Protein AF-A0A7J7X8F4-F1 (afdb_monomer_lite)

InterPro domains:
  IPR011990 Tetratricopeptide-like helical domain superfamily [G3DSA:1.25.40.10] (77-199)
  IPR011990 Tetratricopeptide-like helical domain superfamily [SSF48452] (78-191)
  IPR019734 Tetratricopeptide repeat [SM00028] (79-112)
  IPR019734 Tetratricopeptide repeat [SM00028] (117-150)
  IPR019734 Tetratricopeptide repeat [SM00028] (151-184)

Secondary structure (DSSP, 8-state):
-PPPP-----HHHHHHHHHHHHHS--TTPPPTTTHHHHHHTSTTT-SS--SS--TTT-HHHHHHHHHHHHHHS-HHHHHHHHHHHHHHHHHTT-HHHHHHHHHHHHHT--S-HHHHHHHHHHHHHHHHHTT-HHHHHHHHHHHHHH-TT-HHHHHHHHHHHHHTT-HHHHHHHHHHHHHH-TT-HHHHHHHHHHTTEEEEEEETTTTEEEEEPTTS-HHHHHTSTT---BTTB---EEEETTSHHHHHHHTT--EEE--

Structure (mmCIF, N/CA/C/O backbone):
data_AF-A0A7J7X8F4-F1
#
_entry.id   AF-A0A7J7X8F4-F1
#
loop_
_atom_site.group_PDB
_atom_site.id
_atom_site.type_symbol
_atom_site.label_atom_id
_atom_site.label_alt_id
_atom_site.label_comp_id
_atom_site.label_asym_id
_atom_site.label_entity_id
_atom_site.label_seq_id
_atom_site.pdbx_PDB_ins_code
_atom_site.Cartn_x
_atom_site.Cartn_y
_atom_site.Cartn_z
_atom_site.occupancy
_atom_site.B_iso_or_equiv
_atom_site.auth_seq_id
_atom_site.auth_comp_id
_atom_site.auth_asym_id
_atom_site.auth_atom_id
_atom_site.pdbx_PDB_model_num
ATOM 1 N N . MET A 1 1 ? -6.455 47.695 -26.464 1.00 39.12 1 MET A N 1
ATOM 2 C CA . MET A 1 1 ? -5.378 47.277 -27.378 1.00 39.12 1 MET A CA 1
ATOM 3 C C . MET A 1 1 ? -6.090 46.669 -28.562 1.00 39.12 1 MET A C 1
ATOM 5 O O . MET A 1 1 ? -6.679 45.605 -28.423 1.00 39.12 1 MET A O 1
ATOM 9 N N . GLU A 1 2 ? -6.239 47.477 -29.603 1.00 37.38 2 GLU A N 1
ATOM 10 C CA . GLU A 1 2 ? -7.016 47.166 -30.801 1.00 37.38 2 GLU A CA 1
ATOM 11 C C . GLU A 1 2 ? -6.369 46.009 -31.566 1.00 37.38 2 GLU A C 1
ATOM 13 O O . GLU A 1 2 ? -5.143 45.895 -31.621 1.00 37.38 2 GLU A O 1
ATOM 18 N N . LEU A 1 3 ? -7.211 45.126 -32.102 1.00 39.59 3 LEU A N 1
ATOM 19 C CA . LEU A 1 3 ? -6.812 44.100 -33.061 1.00 39.59 3 LEU A CA 1
ATOM 20 C C . LEU A 1 3 ? -6.428 44.810 -34.368 1.00 39.59 3 LEU A C 1
ATOM 22 O O . LEU A 1 3 ? -7.259 45.574 -34.858 1.00 39.59 3 LEU A O 1
ATOM 26 N N . PRO A 1 4 ? -5.230 44.592 -34.941 1.00 43.25 4 PRO A N 1
ATOM 27 C CA . PRO A 1 4 ? -4.888 45.213 -36.211 1.00 43.25 4 PRO A CA 1
ATOM 28 C C . PRO A 1 4 ? -5.664 44.541 -37.345 1.00 43.25 4 PRO A C 1
ATOM 30 O O . PRO A 1 4 ? -5.754 43.312 -37.411 1.00 43.25 4 PRO A O 1
ATOM 33 N N . GLU A 1 5 ? -6.228 45.380 -38.207 1.00 43.53 5 GLU A N 1
ATOM 34 C CA . GLU A 1 5 ? -6.989 45.029 -39.399 1.00 43.53 5 GLU A CA 1
ATOM 35 C C . GLU A 1 5 ? -6.149 44.223 -40.404 1.00 43.53 5 GLU A C 1
ATOM 37 O O . GLU A 1 5 ? -4.941 44.411 -40.556 1.00 43.53 5 GLU A O 1
ATOM 42 N N . LEU A 1 6 ? -6.823 43.287 -41.077 1.00 51.00 6 LEU A N 1
ATOM 43 C CA . LEU A 1 6 ? -6.306 42.501 -42.195 1.00 51.00 6 LEU A CA 1
ATOM 44 C C . LEU A 1 6 ? -6.175 43.406 -43.426 1.00 51.00 6 LEU A C 1
ATOM 46 O O . LEU A 1 6 ? -7.046 43.401 -44.296 1.00 51.00 6 LEU A O 1
ATOM 50 N N . ASP A 1 7 ? -5.092 44.173 -43.497 1.00 45.09 7 ASP A N 1
ATOM 51 C CA . ASP A 1 7 ? -4.726 44.867 -44.726 1.00 45.09 7 ASP A CA 1
ATOM 52 C C . ASP A 1 7 ? -4.184 43.862 -45.744 1.00 45.09 7 ASP A C 1
ATOM 54 O O . ASP A 1 7 ? -3.313 43.037 -45.452 1.00 45.09 7 ASP A O 1
ATOM 58 N N . ALA A 1 8 ? -4.749 43.923 -46.949 1.00 56.72 8 ALA A N 1
ATOM 59 C CA . ALA A 1 8 ? -4.350 43.143 -48.106 1.00 56.72 8 ALA A CA 1
ATOM 60 C C . ALA A 1 8 ? -2.835 43.271 -48.325 1.00 56.72 8 ALA A C 1
ATOM 62 O O . ALA A 1 8 ? -2.340 44.309 -48.765 1.00 56.72 8 ALA A O 1
ATOM 63 N N . VAL A 1 9 ? -2.104 42.207 -47.987 1.00 55.84 9 VAL A N 1
ATOM 64 C CA . VAL A 1 9 ? -0.666 42.089 -48.227 1.00 55.84 9 VAL A CA 1
ATOM 65 C C . VAL A 1 9 ? -0.463 42.240 -49.733 1.00 55.84 9 VAL A C 1
ATOM 67 O O . VAL A 1 9 ? -0.925 41.388 -50.490 1.00 55.84 9 VAL A O 1
ATOM 70 N N . SER A 1 10 ? 0.143 43.349 -50.170 1.00 61.97 10 SER A N 1
ATOM 71 C CA . SER A 1 10 ? 0.430 43.560 -51.591 1.00 61.97 10 SER A CA 1
ATOM 72 C C . SER A 1 10 ? 1.307 42.419 -52.107 1.00 61.97 10 SER A C 1
ATOM 74 O O . SER A 1 10 ? 2.112 41.872 -51.347 1.00 61.97 10 SER A O 1
ATOM 76 N N . ASP A 1 11 ? 1.167 42.061 -53.386 1.00 61.41 11 ASP A N 1
ATOM 77 C CA . ASP A 1 11 ? 2.008 41.032 -54.015 1.00 61.41 11 ASP A CA 1
ATOM 78 C C . ASP A 1 11 ? 3.503 41.309 -53.762 1.00 61.41 11 ASP A C 1
ATOM 80 O O . ASP A 1 11 ? 4.242 40.389 -53.431 1.00 61.41 11 ASP A O 1
ATOM 84 N N . ASP A 1 12 ? 3.915 42.583 -53.724 1.00 66.88 12 ASP A N 1
ATOM 85 C CA . ASP A 1 12 ? 5.282 43.002 -53.374 1.00 66.88 12 ASP A CA 1
ATOM 86 C C . ASP A 1 12 ? 5.713 42.609 -51.947 1.00 66.88 12 ASP A C 1
ATOM 88 O O . ASP A 1 12 ? 6.876 42.283 -51.703 1.00 66.88 12 ASP A O 1
ATOM 92 N N . ALA A 1 13 ? 4.801 42.637 -50.973 1.00 69.00 13 ALA A N 1
ATOM 93 C CA . ALA A 1 13 ? 5.096 42.232 -49.600 1.00 69.00 13 ALA A CA 1
ATOM 94 C C . ALA A 1 13 ? 5.190 40.703 -49.468 1.00 69.00 13 ALA A C 1
ATOM 96 O O . ALA A 1 13 ? 6.013 40.202 -48.693 1.00 69.00 13 ALA A O 1
ATOM 97 N N . MET A 1 14 ? 4.403 39.964 -50.255 1.00 65.62 14 MET A N 1
ATOM 98 C CA . MET A 1 14 ? 4.515 38.509 -50.357 1.00 65.62 14 MET A CA 1
ATOM 99 C C . MET A 1 14 ? 5.807 38.105 -51.081 1.00 65.62 14 MET A C 1
ATOM 101 O O . MET A 1 14 ? 6.529 37.229 -50.604 1.00 65.62 14 MET A O 1
ATOM 105 N N . ASP A 1 15 ? 6.154 38.792 -52.169 1.00 71.88 15 ASP A N 1
ATOM 106 C CA . ASP A 1 15 ? 7.382 38.572 -52.933 1.00 71.88 15 ASP A CA 1
ATOM 107 C C . ASP A 1 15 ? 8.626 38.904 -52.106 1.00 71.88 15 ASP A C 1
ATOM 109 O O . ASP A 1 15 ? 9.564 38.106 -52.061 1.00 71.88 15 ASP A O 1
ATOM 113 N N . SER A 1 16 ? 8.607 40.002 -51.343 1.00 75.62 16 SER A N 1
ATOM 114 C CA . SER A 1 16 ? 9.697 40.355 -50.425 1.00 75.62 16 SER A CA 1
ATOM 115 C C . SER A 1 16 ? 9.832 39.354 -49.264 1.00 75.62 16 SER A C 1
ATOM 117 O O . SER A 1 16 ? 10.938 39.071 -48.789 1.00 75.62 16 SER A O 1
ATOM 119 N N . PHE A 1 17 ? 8.721 38.759 -48.811 1.00 71.69 17 PHE A N 1
ATOM 120 C CA . PHE A 1 17 ? 8.742 37.667 -47.836 1.00 71.69 17 PHE A CA 1
ATOM 121 C C . PHE A 1 17 ? 9.333 36.383 -48.439 1.00 71.69 17 PHE A C 1
ATOM 123 O O . PHE A 1 17 ? 10.202 35.769 -47.820 1.00 71.69 17 PHE A O 1
ATOM 130 N N . VAL A 1 18 ? 8.945 36.007 -49.660 1.00 71.69 18 VAL A N 1
ATOM 131 C CA . VAL A 1 18 ? 9.482 34.835 -50.374 1.00 71.69 18 VAL A CA 1
ATOM 132 C C . VAL A 1 18 ? 10.961 35.024 -50.744 1.00 71.69 18 VAL A C 1
ATOM 134 O O . VAL A 1 18 ? 11.740 34.074 -50.637 1.00 71.69 18 VAL A O 1
ATOM 137 N N . GLU A 1 19 ? 11.404 36.234 -51.092 1.00 72.38 19 GLU A N 1
ATOM 138 C CA . GLU A 1 19 ? 12.818 36.556 -51.343 1.00 72.38 19 GLU A CA 1
ATOM 139 C C . GLU A 1 19 ? 13.710 36.338 -50.115 1.00 72.38 19 GLU A C 1
ATOM 141 O O . GLU A 1 19 ? 14.851 35.880 -50.253 1.00 72.38 19 GLU A O 1
ATOM 146 N N . LYS A 1 20 ? 13.194 36.574 -48.902 1.00 68.81 20 LYS A N 1
ATOM 147 C CA . LYS A 1 20 ? 13.921 36.252 -47.661 1.00 68.81 20 LYS A CA 1
ATOM 148 C C . LYS A 1 20 ? 14.176 34.751 -47.505 1.00 68.81 20 LYS A C 1
ATOM 150 O O . LYS A 1 20 ? 15.206 34.379 -46.949 1.00 68.81 20 LYS A O 1
ATOM 155 N N . PHE A 1 21 ? 13.295 33.894 -48.028 1.00 65.12 21 PHE A N 1
ATOM 156 C CA . PHE A 1 21 ? 13.498 32.440 -48.039 1.00 65.12 21 PHE A CA 1
ATOM 157 C C . PHE A 1 21 ? 14.312 31.955 -49.245 1.00 65.12 21 PHE A C 1
ATOM 159 O O . PHE A 1 21 ? 15.047 30.982 -49.114 1.00 65.12 21 PHE A O 1
ATOM 166 N N . ARG A 1 22 ? 14.251 32.639 -50.398 1.00 62.47 22 ARG A N 1
ATOM 167 C CA . ARG A 1 22 ? 15.106 32.327 -51.564 1.00 62.47 22 ARG A CA 1
ATOM 168 C C . ARG A 1 22 ? 16.581 32.657 -51.322 1.00 62.47 22 ARG A C 1
ATOM 170 O O . ARG A 1 22 ? 17.450 31.998 -51.882 1.00 62.47 22 ARG A O 1
ATOM 177 N N . SER A 1 23 ? 16.863 33.669 -50.500 1.00 59.03 23 SER A N 1
ATOM 178 C CA . SER A 1 23 ? 18.226 34.123 -50.180 1.00 59.03 23 SER A CA 1
ATOM 179 C C . SER A 1 23 ? 18.875 33.377 -49.008 1.00 59.03 23 SER A C 1
ATOM 181 O O . SER A 1 23 ? 20.103 33.355 -48.894 1.00 59.03 23 SER A O 1
ATOM 183 N N . GLN A 1 24 ? 18.087 32.716 -48.158 1.00 58.09 24 GLN A N 1
ATOM 184 C CA . GLN A 1 24 ? 18.609 31.802 -47.147 1.00 58.09 24 GLN A CA 1
ATOM 185 C C . GLN A 1 24 ? 18.819 30.421 -47.768 1.00 58.09 24 GLN A C 1
ATOM 187 O O . GLN A 1 24 ? 17.918 29.588 -47.793 1.00 58.09 24 GLN A O 1
ATOM 192 N N . SER A 1 25 ? 20.035 30.160 -48.254 1.00 58.03 25 SER A N 1
ATOM 193 C CA . SER A 1 25 ? 20.431 28.785 -48.566 1.00 58.03 25 SER A CA 1
ATOM 194 C C . SER A 1 25 ? 20.267 27.938 -47.303 1.00 58.03 25 SER A C 1
ATOM 196 O O . SER A 1 25 ? 20.791 28.291 -46.241 1.00 58.03 25 SER A O 1
ATOM 198 N N . TYR A 1 26 ? 19.489 26.861 -47.405 1.00 55.84 26 TYR A N 1
ATOM 199 C CA . TYR A 1 26 ? 19.203 25.957 -46.297 1.00 55.84 26 TYR A CA 1
ATOM 200 C C . TYR A 1 26 ? 20.531 25.430 -45.731 1.00 55.84 26 TYR A C 1
ATOM 202 O O . TYR A 1 26 ? 21.227 24.642 -46.373 1.00 55.84 26 TYR A O 1
ATOM 210 N N . ARG A 1 27 ? 20.939 25.915 -44.550 1.00 60.19 27 ARG A N 1
ATOM 211 C CA . ARG A 1 27 ? 22.195 25.485 -43.920 1.00 60.19 27 ARG A CA 1
ATOM 212 C C . ARG A 1 27 ? 22.063 24.024 -43.495 1.00 60.19 27 ARG A C 1
ATOM 214 O O . ARG A 1 27 ? 21.135 23.689 -42.769 1.00 60.19 27 ARG A O 1
ATOM 221 N N . GLY A 1 28 ? 22.996 23.182 -43.940 1.00 61.28 28 GLY A N 1
ATOM 222 C CA . GLY A 1 28 ? 22.955 21.733 -43.706 1.00 61.28 28 GLY A CA 1
ATOM 223 C C . GLY A 1 28 ? 22.110 20.956 -44.720 1.00 61.28 28 GLY A C 1
ATOM 224 O O . GLY A 1 28 ? 21.659 19.857 -44.418 1.00 61.28 28 GLY A O 1
ATOM 225 N N . ARG A 1 29 ? 21.849 21.526 -45.906 1.00 69.44 29 ARG A N 1
ATOM 226 C CA . ARG A 1 29 ? 21.309 20.768 -47.042 1.00 69.44 29 ARG A CA 1
ATOM 227 C C . ARG A 1 29 ? 22.313 19.699 -47.469 1.00 69.44 29 ARG A C 1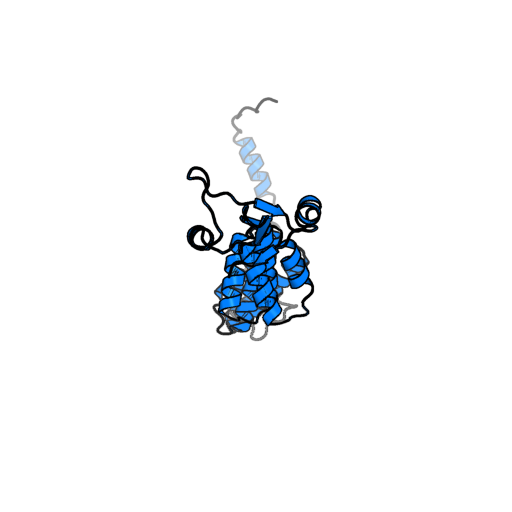
ATOM 229 O O . ARG A 1 29 ? 23.507 19.982 -47.495 1.00 69.44 29 ARG A O 1
ATOM 236 N N . PHE A 1 30 ? 21.804 18.536 -47.867 1.00 69.88 30 PHE A N 1
ATOM 237 C CA . PHE A 1 30 ? 22.615 17.514 -48.516 1.00 69.88 30 PHE A CA 1
ATOM 238 C C . PHE A 1 30 ? 23.353 18.095 -49.722 1.00 69.88 30 PHE A C 1
ATOM 240 O O . PHE A 1 30 ? 22.772 18.848 -50.516 1.00 69.88 30 PHE A O 1
ATOM 247 N N . HIS A 1 31 ? 24.625 17.747 -49.854 1.00 76.75 31 HIS A N 1
ATOM 248 C CA . HIS A 1 31 ? 25.403 18.125 -51.025 1.00 76.75 31 HIS A CA 1
ATOM 249 C C . HIS A 1 31 ? 24.944 17.288 -52.225 1.00 76.75 31 HIS A C 1
ATOM 251 O O . HIS A 1 31 ? 25.019 16.068 -52.174 1.00 76.75 31 HIS A O 1
ATOM 257 N N . GLU A 1 32 ? 24.486 17.922 -53.312 1.00 74.12 32 GLU A N 1
ATOM 258 C CA . GLU A 1 32 ? 23.947 17.220 -54.499 1.00 74.12 32 GLU A CA 1
ATOM 259 C C . GLU A 1 32 ? 24.929 16.215 -55.121 1.00 74.12 32 GLU A C 1
ATOM 261 O O . GLU A 1 32 ? 24.494 15.256 -55.748 1.00 74.12 32 GLU A O 1
ATOM 266 N N . ASP A 1 33 ? 26.233 16.379 -54.891 1.00 81.25 33 ASP A N 1
ATOM 267 C CA . ASP A 1 33 ? 27.268 15.468 -55.389 1.00 81.25 33 ASP A CA 1
ATOM 268 C C . ASP A 1 33 ? 27.612 14.327 -54.406 1.00 81.25 33 ASP A C 1
ATOM 270 O O . ASP A 1 33 ? 28.203 13.331 -54.811 1.00 81.25 33 ASP A O 1
ATOM 274 N N . GLN A 1 34 ? 27.260 14.455 -53.119 1.00 80.50 34 GLN A N 1
ATOM 275 C CA . GLN A 1 34 ? 27.602 13.501 -52.040 1.00 80.50 34 GLN A CA 1
ATOM 276 C C . GLN A 1 34 ? 26.372 12.993 -51.270 1.00 80.50 34 GLN A C 1
ATOM 278 O O . GLN A 1 34 ? 26.500 12.301 -50.260 1.00 80.50 34 GLN A O 1
ATOM 283 N N . TRP A 1 35 ? 25.168 13.318 -51.743 1.00 81.69 35 TRP A N 1
ATOM 284 C CA . TRP A 1 35 ? 23.921 13.027 -51.041 1.00 81.69 35 TRP A CA 1
ATOM 285 C C . TRP A 1 35 ? 23.742 11.531 -50.771 1.00 81.69 35 TRP A C 1
ATOM 287 O O . TRP A 1 35 ? 23.230 11.175 -49.716 1.00 81.69 35 TRP A O 1
ATOM 297 N N . GLU A 1 36 ? 24.189 10.654 -51.678 1.00 80.81 36 GLU A N 1
ATOM 298 C CA . GLU A 1 36 ? 24.117 9.203 -51.473 1.00 80.81 36 GLU A CA 1
ATOM 299 C C . GLU A 1 36 ? 24.966 8.753 -50.278 1.00 80.81 36 GLU A C 1
ATOM 301 O O . GLU A 1 36 ? 24.499 7.953 -49.471 1.00 80.81 36 GLU A O 1
ATOM 306 N N . GLU A 1 37 ? 26.178 9.293 -50.123 1.00 82.31 37 GLU A N 1
ATOM 307 C CA . GLU A 1 37 ? 27.079 8.968 -49.010 1.00 82.31 37 GLU A CA 1
ATOM 308 C C . GLU A 1 37 ? 26.555 9.523 -47.681 1.00 82.31 37 GLU A C 1
ATOM 310 O O . GLU A 1 37 ? 26.671 8.883 -46.635 1.00 82.31 37 GLU A O 1
ATOM 315 N N . GLU A 1 38 ? 25.954 10.713 -47.707 1.00 81.69 38 GLU A N 1
ATOM 316 C CA . GLU A 1 38 ? 25.319 11.312 -46.533 1.00 81.69 38 GLU A CA 1
ATOM 317 C C . GLU A 1 38 ? 24.048 10.552 -46.120 1.00 81.69 38 GLU A C 1
ATOM 319 O O . GLU A 1 38 ? 23.816 10.359 -44.927 1.00 81.69 38 GLU A O 1
ATOM 324 N N . PHE A 1 39 ? 23.263 10.052 -47.080 1.00 83.81 39 PHE A N 1
ATOM 325 C CA . PHE A 1 39 ? 22.114 9.181 -46.815 1.00 83.81 39 PHE A CA 1
ATOM 326 C C . PHE A 1 39 ? 22.535 7.805 -46.296 1.00 83.81 39 PHE A C 1
ATOM 328 O O . PHE A 1 39 ? 21.878 7.278 -45.400 1.00 83.81 39 PHE A O 1
ATOM 335 N N . GLU A 1 40 ? 23.632 7.231 -46.794 1.00 82.75 40 GLU A N 1
ATOM 336 C CA . GLU A 1 40 ? 24.133 5.941 -46.305 1.00 82.75 40 GLU A CA 1
ATOM 337 C C . GLU A 1 40 ? 24.580 5.986 -44.834 1.00 82.75 40 GLU A C 1
ATOM 339 O O . GLU A 1 40 ? 24.548 4.953 -44.167 1.00 82.75 40 GLU A O 1
ATOM 344 N N . LYS A 1 41 ? 24.922 7.165 -44.295 1.00 79.69 41 LYS A N 1
ATOM 345 C CA . LYS A 1 41 ? 25.212 7.357 -42.860 1.00 79.69 41 LYS A CA 1
ATOM 346 C C . LYS A 1 41 ? 23.955 7.401 -41.991 1.00 79.69 41 LYS A C 1
ATOM 348 O O . LYS A 1 41 ? 24.041 7.199 -40.783 1.00 79.69 41 LYS A O 1
ATOM 353 N N . ILE A 1 42 ? 22.790 7.675 -42.579 1.00 84.69 42 ILE A N 1
ATOM 354 C CA . ILE A 1 42 ? 21.525 7.731 -41.849 1.00 84.69 42 ILE A CA 1
ATOM 355 C C . ILE A 1 42 ? 20.981 6.302 -41.731 1.00 84.69 42 ILE A C 1
ATOM 357 O O . ILE A 1 42 ? 20.682 5.685 -42.757 1.00 84.69 42 ILE A O 1
ATOM 361 N N . PRO A 1 43 ? 20.751 5.779 -40.511 1.00 82.56 43 PRO A N 1
ATOM 362 C CA . PRO A 1 43 ? 20.329 4.390 -40.322 1.00 82.56 43 PRO A CA 1
ATOM 363 C C . PRO A 1 43 ? 19.085 3.980 -41.122 1.00 82.56 43 PRO A C 1
ATOM 365 O O . PRO A 1 43 ? 18.981 2.841 -41.564 1.00 82.56 43 PRO A O 1
ATOM 368 N N . LEU A 1 44 ? 18.152 4.914 -41.345 1.00 83.62 44 LEU A N 1
ATOM 369 C CA . LEU A 1 44 ? 16.914 4.670 -42.093 1.00 83.62 44 LEU A CA 1
ATOM 370 C C . LEU A 1 44 ? 17.140 4.417 -43.598 1.00 83.62 44 LEU A C 1
ATOM 372 O O . LEU A 1 44 ? 16.312 3.765 -44.230 1.00 83.62 44 LEU A O 1
ATOM 376 N N . PHE A 1 45 ? 18.230 4.933 -44.174 1.00 85.19 45 PHE A N 1
ATOM 377 C CA . PHE A 1 45 ? 18.518 4.876 -45.615 1.00 85.19 45 PHE A CA 1
ATOM 378 C C . PHE A 1 45 ? 19.790 4.084 -45.949 1.00 85.19 45 PHE A C 1
ATOM 380 O O . PHE A 1 45 ? 20.173 3.971 -47.116 1.00 85.19 45 PHE A O 1
ATOM 387 N N . MET A 1 46 ? 20.430 3.505 -44.934 1.00 84.62 46 MET A N 1
ATOM 388 C CA . MET A 1 46 ? 21.635 2.707 -45.080 1.00 84.62 46 MET A CA 1
ATOM 389 C C . MET A 1 46 ? 21.351 1.431 -45.884 1.00 84.62 46 MET A C 1
ATOM 391 O O . MET A 1 46 ? 20.505 0.614 -45.523 1.00 84.62 46 MET A O 1
ATOM 395 N N . LYS A 1 47 ? 22.095 1.220 -46.975 1.00 82.88 47 LYS A N 1
ATOM 396 C CA . LYS A 1 47 ? 21.921 0.035 -47.835 1.00 82.88 47 LYS A CA 1
ATOM 397 C C . LYS A 1 47 ? 22.469 -1.250 -47.201 1.00 82.88 47 LYS A C 1
ATOM 399 O O . LYS A 1 47 ? 22.044 -2.343 -47.572 1.00 82.88 47 LYS A O 1
ATOM 404 N N . LYS A 1 48 ? 23.451 -1.134 -46.299 1.00 80.12 48 LYS A N 1
ATOM 405 C CA . LYS A 1 48 ? 24.130 -2.259 -45.636 1.00 80.12 48 LYS A CA 1
ATOM 406 C C . LYS A 1 48 ? 24.505 -1.891 -44.210 1.00 80.12 48 LYS A C 1
ATOM 408 O O . LYS A 1 48 ? 25.222 -0.922 -44.014 1.00 80.12 48 LYS A O 1
ATOM 413 N N . THR A 1 49 ? 24.096 -2.696 -43.239 1.00 74.88 49 THR A N 1
ATOM 414 C CA . THR A 1 49 ? 24.501 -2.521 -41.841 1.00 74.88 49 THR A CA 1
ATOM 415 C C . THR A 1 49 ? 25.950 -2.989 -41.627 1.00 74.88 49 THR A C 1
ATOM 417 O O . THR A 1 49 ? 26.302 -4.067 -42.120 1.00 74.88 49 THR A O 1
ATOM 420 N N . PRO A 1 50 ? 26.793 -2.242 -40.887 1.00 77.06 50 PRO A N 1
ATOM 421 C CA . PRO A 1 50 ? 28.112 -2.704 -40.459 1.00 77.06 50 PRO A CA 1
ATOM 422 C C . PRO A 1 50 ? 27.988 -3.973 -39.608 1.00 77.06 50 PRO A C 1
ATOM 424 O O . PRO A 1 50 ? 27.009 -4.144 -38.884 1.00 77.06 50 PRO A O 1
ATOM 427 N N . SER A 1 51 ? 28.979 -4.864 -39.680 1.00 71.88 51 SER A N 1
ATOM 428 C CA . SER A 1 51 ? 28.998 -6.107 -38.893 1.00 71.88 51 SER A CA 1
ATOM 429 C C . SER A 1 51 ? 29.242 -5.872 -37.399 1.00 71.88 51 SER A C 1
ATOM 431 O O . SER A 1 51 ? 28.745 -6.634 -36.576 1.00 71.88 51 SER A O 1
ATOM 433 N N . GLU A 1 52 ? 29.977 -4.815 -37.053 1.00 76.56 52 GLU A N 1
ATOM 434 C CA . GLU A 1 52 ? 30.185 -4.341 -35.684 1.00 76.56 52 GLU A CA 1
ATOM 435 C C . GLU A 1 52 ? 29.903 -2.838 -35.649 1.00 76.56 52 GLU A C 1
ATOM 437 O O . GLU A 1 52 ? 30.368 -2.091 -36.513 1.00 76.56 52 GLU A O 1
ATOM 442 N N . ILE A 1 53 ? 29.097 -2.403 -34.681 1.00 78.88 53 ILE A N 1
ATOM 443 C CA . ILE A 1 53 ? 28.688 -1.006 -34.534 1.00 78.88 53 ILE A CA 1
ATOM 444 C C . ILE A 1 53 ? 29.515 -0.407 -33.402 1.00 78.88 53 ILE A C 1
ATOM 446 O O . ILE A 1 53 ? 29.342 -0.780 -32.243 1.00 78.88 53 ILE A O 1
ATOM 450 N N . ASP A 1 54 ? 30.416 0.514 -33.740 1.00 80.06 54 ASP A N 1
ATOM 451 C CA . ASP A 1 54 ? 31.143 1.311 -32.752 1.00 80.06 54 ASP A CA 1
ATOM 452 C C . ASP A 1 54 ? 30.254 2.481 -32.277 1.00 80.06 54 ASP A C 1
ATOM 454 O O . ASP A 1 54 ? 29.885 3.332 -33.098 1.00 80.06 54 ASP A O 1
ATOM 458 N N . PRO A 1 55 ? 29.906 2.561 -30.974 1.00 80.88 55 PRO A N 1
ATOM 459 C CA . PRO A 1 55 ? 29.097 3.649 -30.427 1.00 80.88 55 PRO A CA 1
ATOM 460 C C . PRO A 1 55 ? 29.714 5.045 -30.577 1.00 80.88 55 PRO A C 1
ATOM 462 O O . PRO A 1 55 ? 28.974 6.026 -30.521 1.00 80.88 55 PRO A O 1
ATOM 465 N N . MET A 1 56 ? 31.040 5.150 -30.733 1.00 79.81 56 MET A N 1
ATOM 466 C CA . MET A 1 56 ? 31.728 6.437 -30.904 1.00 79.81 56 MET A CA 1
ATOM 467 C C . MET A 1 56 ? 31.639 6.959 -32.341 1.00 79.81 56 MET A C 1
ATOM 469 O O . MET A 1 56 ? 31.560 8.168 -32.542 1.00 79.81 56 MET A O 1
ATOM 473 N N . GLU A 1 57 ? 31.607 6.059 -33.325 1.00 80.69 57 GLU A N 1
ATOM 474 C CA . GLU A 1 57 ? 31.531 6.406 -34.750 1.00 80.69 57 GLU A CA 1
ATOM 475 C C . GLU A 1 57 ? 30.081 6.542 -35.235 1.00 80.69 57 GLU A C 1
ATOM 477 O O . GLU A 1 57 ? 29.772 7.425 -36.030 1.00 80.69 57 GLU A O 1
ATOM 482 N N . ASN A 1 58 ? 29.170 5.688 -34.751 1.00 80.25 58 ASN A N 1
ATOM 483 C CA . ASN A 1 58 ? 27.772 5.655 -35.195 1.00 80.25 58 ASN A CA 1
ATOM 484 C C . ASN A 1 58 ? 26.804 5.610 -33.997 1.00 80.25 58 ASN A C 1
ATOM 486 O O . ASN A 1 58 ? 26.186 4.569 -33.737 1.00 80.25 58 ASN A O 1
ATOM 490 N N . PRO A 1 59 ? 26.635 6.729 -33.267 1.00 82.19 59 PRO A N 1
ATOM 491 C CA . PRO A 1 59 ? 25.813 6.768 -32.057 1.00 82.19 59 PRO A CA 1
ATOM 492 C C . PRO A 1 59 ? 24.336 6.451 -32.330 1.00 82.19 59 PRO A C 1
ATOM 494 O O . PRO A 1 59 ? 23.703 5.747 -31.543 1.00 82.19 59 PRO A O 1
ATOM 497 N N . ASP A 1 60 ? 23.791 6.901 -33.464 1.00 81.50 60 ASP A N 1
ATOM 498 C CA . ASP A 1 60 ? 22.391 6.656 -33.834 1.00 81.50 60 ASP A CA 1
ATOM 499 C C . ASP A 1 60 ? 22.130 5.175 -34.127 1.00 81.50 60 ASP A C 1
ATOM 501 O O . ASP A 1 60 ? 21.114 4.615 -33.714 1.00 81.50 60 ASP A O 1
ATOM 505 N N . LEU A 1 61 ? 23.075 4.515 -34.801 1.00 82.50 61 LEU A N 1
ATOM 506 C CA . LEU A 1 61 ? 22.974 3.095 -35.118 1.00 82.50 61 LEU A CA 1
ATOM 507 C C . LEU A 1 61 ? 23.145 2.235 -33.859 1.00 82.50 61 LEU A C 1
ATOM 509 O O . LEU A 1 61 ? 22.410 1.267 -33.687 1.00 82.50 61 LEU A O 1
ATOM 513 N N . ALA A 1 62 ? 24.042 2.624 -32.946 1.00 80.81 62 ALA A N 1
ATOM 514 C CA . ALA A 1 62 ? 24.197 1.980 -31.641 1.00 80.81 62 ALA A CA 1
ATOM 515 C C . ALA A 1 62 ? 22.938 2.134 -30.765 1.00 80.81 62 ALA A C 1
ATOM 517 O O . ALA A 1 62 ? 22.548 1.196 -30.068 1.00 80.81 62 ALA A O 1
ATOM 518 N N . CYS A 1 63 ? 22.270 3.290 -30.831 1.00 80.31 63 CYS A N 1
ATOM 519 C CA . CYS A 1 63 ? 20.992 3.535 -30.160 1.00 80.31 63 CYS A CA 1
ATOM 520 C C . CYS A 1 63 ? 19.865 2.662 -30.736 1.00 80.31 63 CYS A C 1
ATOM 522 O O . CYS A 1 63 ? 19.129 2.017 -29.996 1.00 80.31 63 CYS A O 1
ATOM 524 N N . LEU A 1 64 ? 19.747 2.570 -32.062 1.00 79.19 64 LEU A N 1
ATOM 525 C CA . LEU A 1 64 ? 18.760 1.688 -32.695 1.00 79.19 64 LEU A CA 1
ATOM 526 C C . LEU A 1 64 ? 19.035 0.215 -32.392 1.00 79.19 64 LEU A C 1
ATOM 528 O O . LEU A 1 64 ? 18.109 -0.541 -32.109 1.00 79.19 64 LEU A O 1
ATOM 532 N N . GLN A 1 65 ? 20.306 -0.180 -32.405 1.00 76.00 65 GLN A N 1
ATOM 533 C CA . GLN A 1 65 ? 20.731 -1.525 -32.053 1.00 76.00 65 GLN A CA 1
ATOM 534 C C . GLN A 1 65 ? 20.352 -1.863 -30.602 1.00 76.00 65 GLN A C 1
ATOM 536 O O . GLN A 1 65 ? 19.823 -2.944 -30.354 1.00 76.00 65 GLN A O 1
ATOM 541 N N . SER A 1 66 ? 20.554 -0.949 -29.646 1.00 74.75 66 SER A N 1
ATOM 542 C CA . SER A 1 66 ? 20.154 -1.178 -28.253 1.00 74.75 66 SER A CA 1
ATOM 543 C C . SER A 1 66 ? 18.634 -1.290 -28.085 1.00 74.75 66 SER A C 1
ATOM 545 O O . SER A 1 66 ? 18.188 -2.162 -27.342 1.00 74.75 66 SER A O 1
ATOM 547 N N . ILE A 1 67 ? 17.850 -0.497 -28.828 1.00 74.75 67 ILE A N 1
ATOM 548 C CA . ILE A 1 67 ? 16.380 -0.589 -28.861 1.00 74.75 67 ILE A CA 1
ATOM 549 C C . ILE A 1 67 ? 15.923 -1.941 -29.432 1.00 74.75 67 ILE A C 1
ATOM 551 O O . ILE A 1 67 ? 15.049 -2.584 -28.855 1.00 74.75 67 ILE A O 1
ATOM 555 N N . ILE A 1 68 ? 16.526 -2.399 -30.534 1.00 68.81 68 ILE A N 1
ATOM 556 C 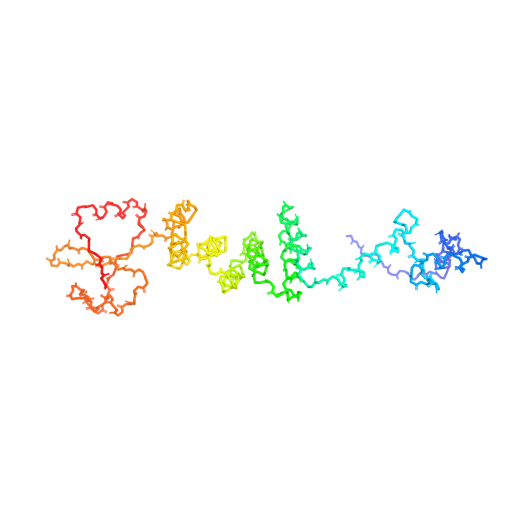CA . ILE A 1 68 ? 16.192 -3.689 -31.161 1.00 68.81 68 ILE A CA 1
ATOM 557 C C . ILE A 1 68 ? 16.538 -4.851 -30.222 1.00 68.81 68 ILE A C 1
ATOM 559 O O . ILE A 1 68 ? 15.709 -5.731 -29.993 1.00 68.81 68 ILE A O 1
ATOM 563 N N . PHE A 1 69 ? 17.726 -4.839 -29.613 1.00 65.56 69 PHE A N 1
ATOM 564 C CA . PHE A 1 69 ? 18.105 -5.883 -28.661 1.00 65.56 69 PHE A CA 1
ATOM 565 C C . PHE A 1 69 ? 17.263 -5.862 -27.382 1.00 65.56 69 PHE A C 1
ATOM 567 O O . PHE A 1 69 ? 17.102 -6.907 -26.756 1.00 65.56 69 PHE A O 1
ATOM 574 N N . ASP A 1 70 ? 16.702 -4.718 -26.986 1.00 64.75 70 ASP A N 1
ATOM 575 C CA . ASP A 1 70 ? 15.741 -4.651 -25.883 1.00 64.75 70 ASP A CA 1
ATOM 576 C C . ASP A 1 70 ? 14.435 -5.403 -26.193 1.00 64.75 70 ASP A C 1
ATOM 578 O O . ASP A 1 70 ? 13.848 -5.987 -25.279 1.00 64.75 70 ASP A O 1
ATOM 582 N N . GLU A 1 71 ? 13.996 -5.455 -27.455 1.00 65.69 71 GLU A N 1
ATOM 583 C CA . GLU A 1 71 ? 12.832 -6.256 -27.864 1.00 65.69 71 GLU A CA 1
ATOM 584 C C . GLU A 1 71 ? 13.136 -7.762 -27.916 1.00 65.69 71 GLU A C 1
ATOM 586 O O . GLU A 1 71 ? 12.254 -8.569 -27.611 1.00 65.69 71 GLU A O 1
ATOM 591 N N . GLU A 1 72 ? 14.380 -8.142 -28.227 1.00 70.56 72 GLU A N 1
ATOM 592 C CA . GLU A 1 72 ? 14.844 -9.540 -28.249 1.00 70.56 72 GLU A CA 1
ATOM 593 C C . GLU A 1 72 ? 15.132 -10.122 -26.852 1.00 70.56 72 GLU A C 1
ATOM 595 O O . GLU A 1 72 ? 15.207 -11.344 -26.689 1.00 70.56 72 GLU A O 1
ATOM 600 N N . ARG A 1 73 ? 15.279 -9.273 -25.825 1.00 77.94 73 ARG A N 1
ATOM 601 C CA . ARG A 1 73 ? 15.477 -9.716 -24.435 1.00 77.94 73 ARG A CA 1
ATOM 602 C C . ARG A 1 73 ? 14.285 -10.504 -23.915 1.00 77.94 73 ARG A C 1
ATOM 604 O O . ARG A 1 73 ? 13.139 -10.273 -24.303 1.00 77.94 73 ARG A O 1
ATOM 611 N N . SER A 1 74 ? 14.541 -11.387 -22.952 1.00 86.81 74 SER A N 1
ATOM 612 C CA . SER A 1 74 ? 13.464 -12.133 -22.298 1.00 86.81 74 SER A CA 1
ATOM 613 C C . SER A 1 74 ? 12.439 -11.181 -21.650 1.00 86.81 74 SER A C 1
ATOM 615 O O . SER A 1 74 ? 12.817 -10.115 -21.146 1.00 86.81 74 SER A O 1
ATOM 617 N N . PRO A 1 75 ? 11.141 -11.540 -21.604 1.00 87.75 75 PRO A N 1
ATOM 618 C CA . PRO A 1 75 ? 10.124 -10.736 -20.923 1.00 87.75 75 PRO A CA 1
ATOM 619 C C . PRO A 1 75 ? 10.487 -10.389 -19.471 1.00 87.75 75 PRO A C 1
ATOM 621 O O . PRO A 1 75 ? 10.138 -9.317 -18.972 1.00 87.75 75 PRO A O 1
ATOM 624 N N . GLU A 1 76 ? 11.211 -11.278 -18.790 1.00 89.38 76 GLU A N 1
ATOM 625 C CA . GLU A 1 76 ? 11.736 -11.098 -17.439 1.00 89.38 76 GLU A CA 1
ATOM 626 C C . GLU A 1 76 ? 12.795 -9.994 -17.362 1.00 89.38 76 GLU A C 1
ATOM 628 O O . GLU A 1 76 ? 12.769 -9.184 -16.434 1.00 89.38 76 GLU A O 1
ATOM 633 N N . GLU A 1 77 ? 13.729 -9.949 -18.311 1.00 89.19 77 GLU A N 1
ATOM 634 C CA . GLU A 1 77 ? 14.757 -8.906 -18.380 1.00 89.19 77 GLU A CA 1
ATOM 635 C C . GLU A 1 77 ? 14.147 -7.557 -18.735 1.00 89.19 77 GLU A C 1
ATOM 637 O O . GLU A 1 77 ? 14.421 -6.579 -18.042 1.00 89.19 77 GLU A O 1
ATOM 642 N N . GLN A 1 78 ? 13.242 -7.515 -19.716 1.00 89.75 78 GLN A N 1
ATOM 643 C CA . GLN A 1 78 ? 12.509 -6.293 -20.053 1.00 89.75 78 GLN A CA 1
ATOM 644 C C . GLN A 1 78 ? 11.740 -5.763 -18.830 1.00 89.75 78 GLN A C 1
ATOM 646 O O . GLN A 1 78 ? 11.835 -4.586 -18.482 1.00 89.75 78 GLN A O 1
ATOM 651 N N . ALA A 1 79 ? 11.026 -6.637 -18.111 1.00 93.12 79 ALA A N 1
ATOM 652 C CA . ALA A 1 79 ? 10.315 -6.264 -16.890 1.00 93.12 79 ALA A CA 1
ATOM 653 C C . ALA A 1 79 ? 11.258 -5.765 -15.776 1.00 93.12 79 ALA A C 1
ATOM 655 O O . ALA A 1 79 ? 10.877 -4.876 -15.007 1.00 93.12 79 ALA A O 1
ATOM 656 N N . LYS A 1 80 ? 12.486 -6.297 -15.682 1.00 93.19 80 LYS A N 1
ATOM 657 C CA . LYS A 1 80 ? 13.512 -5.799 -14.751 1.00 93.19 80 LYS A CA 1
ATOM 658 C C . LYS A 1 80 ? 13.998 -4.405 -15.137 1.00 93.19 80 LYS A C 1
ATOM 660 O O . LYS A 1 80 ? 14.053 -3.567 -14.241 1.00 93.19 80 LYS A O 1
ATOM 665 N N . THR A 1 81 ? 14.260 -4.143 -16.418 1.00 92.56 81 THR A N 1
ATOM 666 C CA . THR A 1 81 ? 14.647 -2.809 -16.907 1.00 92.56 81 THR A CA 1
ATOM 667 C C . THR A 1 81 ? 13.599 -1.769 -16.519 1.00 92.56 81 THR A C 1
ATOM 669 O O . THR A 1 81 ? 13.912 -0.830 -15.793 1.00 92.56 81 THR A O 1
ATOM 672 N N . TYR A 1 82 ? 12.322 -2.006 -16.837 1.00 95.12 82 TYR A N 1
ATOM 673 C CA . TYR A 1 82 ? 11.231 -1.099 -16.451 1.00 95.12 82 TYR A CA 1
ATOM 674 C C . TYR A 1 82 ? 11.057 -0.945 -14.935 1.00 95.12 82 TYR A C 1
ATOM 676 O O . TYR A 1 82 ? 10.653 0.113 -14.442 1.00 95.12 82 TYR A O 1
ATOM 684 N N . LYS A 1 83 ? 11.331 -2.006 -14.166 1.00 95.88 83 LYS A N 1
ATOM 685 C CA . LYS A 1 83 ? 11.339 -1.946 -12.700 1.00 95.88 83 LYS A CA 1
ATOM 686 C C . LYS A 1 83 ? 12.456 -1.019 -12.209 1.00 95.88 83 LYS A C 1
ATOM 688 O O . LYS A 1 83 ? 12.226 -0.275 -11.259 1.00 95.88 83 LYS A O 1
ATOM 693 N N . ASP A 1 84 ? 13.636 -1.066 -12.815 1.00 96.50 84 ASP A N 1
ATOM 694 C CA . ASP A 1 84 ? 14.772 -0.222 -12.438 1.00 96.50 84 ASP A CA 1
ATOM 695 C C . ASP A 1 84 ? 14.574 1.238 -12.885 1.00 96.50 84 ASP A C 1
ATOM 697 O O . ASP A 1 84 ? 14.680 2.130 -12.044 1.00 96.50 84 ASP A O 1
ATOM 701 N N . GLU A 1 85 ? 14.093 1.484 -14.106 1.00 95.56 85 GLU A N 1
ATOM 702 C CA . GLU A 1 85 ? 13.670 2.819 -14.568 1.00 95.56 85 GLU A CA 1
ATOM 703 C C . GLU A 1 85 ? 12.592 3.431 -13.662 1.00 95.56 85 GLU A C 1
ATOM 705 O O . GLU A 1 85 ? 12.686 4.576 -13.211 1.00 95.56 85 GLU A O 1
ATOM 710 N N . GLY A 1 86 ? 11.566 2.643 -13.323 1.00 97.19 86 GLY A N 1
ATOM 711 C CA . GLY A 1 86 ? 10.521 3.072 -12.403 1.00 97.19 86 GLY A CA 1
ATOM 712 C C . GLY A 1 86 ? 11.063 3.401 -11.009 1.00 97.19 86 GLY A C 1
ATOM 713 O O . GLY A 1 86 ? 10.536 4.302 -10.348 1.00 97.19 86 GLY A O 1
ATOM 714 N N . ASN A 1 87 ? 12.109 2.702 -10.548 1.00 97.50 87 ASN A N 1
ATOM 715 C CA . ASN A 1 87 ? 12.768 3.000 -9.275 1.00 97.50 87 ASN A CA 1
ATOM 716 C C . ASN A 1 87 ? 13.535 4.324 -9.345 1.00 97.50 87 ASN A C 1
ATOM 718 O O . ASN A 1 87 ? 13.537 5.060 -8.357 1.00 97.50 87 ASN A O 1
ATOM 722 N N . ASP A 1 88 ? 14.156 4.638 -10.477 1.00 97.81 88 ASP A N 1
ATOM 723 C CA . ASP A 1 88 ? 14.888 5.889 -10.662 1.00 97.81 88 ASP A CA 1
ATOM 724 C C . ASP A 1 88 ? 13.935 7.087 -10.700 1.00 97.81 88 ASP A C 1
ATOM 726 O O . ASP A 1 88 ? 14.083 7.996 -9.879 1.00 97.81 88 ASP A O 1
ATOM 730 N N . TYR A 1 89 ? 12.840 7.014 -11.464 1.00 97.75 89 TYR A N 1
ATOM 731 C CA . TYR A 1 89 ? 11.781 8.032 -11.397 1.00 97.75 89 TYR A CA 1
ATOM 732 C C . TYR A 1 89 ? 11.180 8.172 -9.994 1.00 97.75 89 TYR A C 1
ATOM 734 O O . TYR A 1 89 ? 10.845 9.271 -9.545 1.00 97.75 89 TYR A O 1
ATOM 742 N N . PHE A 1 90 ? 11.059 7.065 -9.259 1.00 97.31 90 PHE A N 1
ATOM 743 C CA . PHE A 1 90 ? 10.571 7.103 -7.886 1.00 97.31 90 PHE A CA 1
ATOM 744 C C . PHE A 1 90 ? 11.541 7.834 -6.942 1.00 97.31 90 PHE A C 1
ATOM 746 O O . PHE A 1 90 ? 11.086 8.582 -6.071 1.00 97.31 90 PHE A O 1
ATOM 753 N N . LYS A 1 91 ? 12.860 7.657 -7.109 1.00 97.44 91 LYS A N 1
ATOM 754 C CA . LYS A 1 91 ? 13.889 8.403 -6.357 1.00 97.44 91 LYS A CA 1
ATOM 755 C C . LYS A 1 91 ? 13.843 9.895 -6.688 1.00 97.44 91 LYS A C 1
ATOM 757 O O . LYS A 1 91 ? 13.954 10.717 -5.779 1.00 97.44 91 LYS A O 1
ATOM 762 N N . GLU A 1 92 ? 13.603 10.233 -7.952 1.00 97.19 92 GLU A N 1
ATOM 763 C CA . GLU A 1 92 ? 13.415 11.609 -8.433 1.00 97.19 92 GLU A CA 1
ATOM 764 C C . GLU A 1 92 ? 12.079 12.235 -7.997 1.00 97.19 92 GLU A C 1
ATOM 766 O O . GLU A 1 92 ? 11.852 13.426 -8.201 1.00 97.19 92 GLU A O 1
ATOM 771 N N . LYS A 1 93 ? 11.200 11.456 -7.348 1.00 96.56 93 LYS A N 1
ATOM 772 C CA . LYS A 1 93 ? 9.831 11.836 -6.958 1.00 96.56 93 LYS A CA 1
ATOM 773 C C . LYS A 1 93 ? 8.904 12.130 -8.143 1.00 96.56 93 LYS A C 1
ATOM 775 O O . LYS A 1 93 ? 7.801 12.642 -7.937 1.00 96.56 93 LYS A O 1
ATOM 780 N N . ASP A 1 94 ? 9.282 11.748 -9.362 1.00 97.44 94 ASP A N 1
ATOM 781 C CA . ASP A 1 94 ? 8.377 11.739 -10.511 1.00 97.44 94 ASP A CA 1
ATOM 782 C C . ASP A 1 94 ? 7.503 10.477 -10.469 1.00 97.44 94 ASP A C 1
ATOM 784 O O . ASP A 1 94 ? 7.673 9.493 -11.196 1.00 97.44 94 ASP A O 1
ATOM 788 N N . TYR A 1 95 ? 6.533 10.492 -9.556 1.00 97.50 95 TYR A N 1
ATOM 789 C CA . TYR A 1 95 ? 5.664 9.342 -9.326 1.00 97.50 95 TYR A CA 1
ATOM 790 C C . TYR A 1 95 ? 4.782 9.011 -10.536 1.00 97.50 95 TYR A C 1
ATOM 792 O O . TYR A 1 95 ? 4.383 7.858 -10.695 1.00 97.50 95 TYR A O 1
ATOM 800 N N . LYS A 1 96 ? 4.485 9.985 -11.409 1.00 97.62 96 LYS A N 1
ATOM 801 C CA . LYS A 1 96 ? 3.684 9.747 -12.618 1.00 97.62 96 LYS A CA 1
ATOM 802 C C . LYS A 1 96 ? 4.458 8.882 -13.609 1.00 97.62 96 LYS A C 1
ATOM 804 O O . LYS A 1 96 ? 3.927 7.859 -14.046 1.00 97.62 96 LYS A O 1
ATOM 809 N N . LYS A 1 97 ? 5.713 9.236 -13.908 1.00 97.31 97 LYS A N 1
ATOM 810 C CA . LYS A 1 97 ? 6.572 8.420 -14.781 1.00 97.31 97 LYS A CA 1
ATOM 811 C C . LYS A 1 97 ? 6.904 7.066 -14.167 1.00 97.31 97 LYS A C 1
ATOM 813 O O . LYS A 1 97 ? 6.883 6.061 -14.877 1.00 97.31 97 LYS A O 1
ATOM 818 N N . ALA A 1 98 ? 7.096 7.009 -12.847 1.00 98.06 98 ALA A N 1
ATOM 819 C CA . ALA A 1 98 ? 7.291 5.743 -12.146 1.00 98.06 98 ALA A CA 1
ATOM 820 C C . ALA A 1 98 ? 6.100 4.787 -12.359 1.00 98.06 98 ALA A C 1
ATOM 822 O O . ALA A 1 98 ? 6.295 3.625 -12.710 1.00 98.06 98 ALA A O 1
ATOM 823 N N . VAL A 1 99 ? 4.856 5.272 -12.221 1.00 98.12 99 VAL A N 1
ATOM 824 C CA . VAL A 1 99 ? 3.647 4.465 -12.480 1.00 98.12 99 VAL A CA 1
ATOM 825 C C . VAL A 1 99 ? 3.607 3.933 -13.912 1.00 98.12 99 VAL A C 1
ATOM 827 O O . VAL A 1 99 ? 3.245 2.768 -14.103 1.00 98.12 99 VAL A O 1
ATOM 830 N N . ILE A 1 100 ? 3.945 4.768 -14.898 1.00 97.69 100 ILE A N 1
ATOM 831 C CA . ILE A 1 100 ? 3.963 4.372 -16.312 1.00 97.69 100 ILE A CA 1
ATOM 832 C C . ILE A 1 100 ? 4.993 3.260 -16.515 1.00 97.69 100 ILE A C 1
ATOM 834 O O . ILE A 1 100 ? 4.627 2.184 -16.979 1.00 97.69 100 ILE A O 1
ATOM 838 N N . SER A 1 101 ? 6.224 3.465 -16.046 1.00 97.25 101 SER A N 1
ATOM 839 C CA . SER A 1 101 ? 7.326 2.503 -16.187 1.00 97.25 101 SER A CA 1
ATOM 840 C C . SER A 1 101 ? 6.981 1.149 -15.562 1.00 97.25 101 SER A C 1
ATOM 842 O O . SER A 1 101 ? 7.033 0.120 -16.229 1.00 97.25 101 SER A O 1
ATOM 844 N N . TYR A 1 102 ? 6.481 1.125 -14.320 1.00 98.00 102 TYR A N 1
ATOM 845 C CA . TYR A 1 102 ? 6.040 -0.132 -13.699 1.00 98.00 102 TYR A CA 1
ATOM 846 C C . TYR A 1 102 ? 4.872 -0.795 -14.440 1.00 98.00 102 TYR A C 1
ATOM 848 O O . TYR A 1 102 ? 4.742 -2.018 -14.422 1.00 98.00 102 TYR A O 1
ATOM 856 N N . THR A 1 103 ? 3.998 -0.007 -15.069 1.00 97.50 103 THR A N 1
ATOM 857 C CA . THR A 1 103 ? 2.886 -0.539 -15.864 1.00 97.50 103 THR A CA 1
ATOM 858 C C . THR A 1 103 ? 3.384 -1.179 -17.153 1.00 97.50 103 THR A C 1
ATOM 860 O O . THR A 1 103 ? 2.899 -2.258 -17.488 1.00 97.50 103 THR A O 1
ATOM 863 N N . GLU A 1 104 ? 4.366 -0.582 -17.829 1.00 95.06 104 GLU A N 1
ATOM 864 C CA . GLU A 1 104 ? 5.031 -1.200 -18.981 1.00 95.06 104 GLU A CA 1
ATOM 865 C C . GLU A 1 104 ? 5.751 -2.492 -18.580 1.00 95.06 104 GLU A C 1
ATOM 867 O O . GLU A 1 104 ? 5.557 -3.518 -19.231 1.00 95.06 104 GLU A O 1
ATOM 872 N N . GLY A 1 105 ? 6.443 -2.505 -17.435 1.00 94.62 105 GLY A N 1
ATOM 873 C CA . GLY A 1 105 ? 7.041 -3.727 -16.887 1.00 94.62 105 GLY A CA 1
ATOM 874 C C . GLY A 1 105 ? 6.019 -4.850 -16.661 1.00 94.62 105 GLY A C 1
ATOM 875 O O . GLY A 1 105 ? 6.245 -5.988 -17.063 1.00 94.62 105 GLY A O 1
ATOM 876 N N . LEU A 1 106 ? 4.848 -4.533 -16.094 1.00 94.94 106 LEU A N 1
ATOM 877 C CA . LEU A 1 106 ? 3.761 -5.505 -15.900 1.00 94.94 106 LEU A CA 1
ATOM 878 C C . LEU A 1 106 ? 3.131 -5.978 -17.225 1.00 94.94 106 LEU A C 1
ATOM 880 O O . LEU A 1 106 ? 2.662 -7.115 -17.311 1.00 94.94 106 LEU A O 1
ATOM 884 N N . LYS A 1 107 ? 3.114 -5.140 -18.271 1.00 94.69 107 LYS A N 1
ATOM 885 C CA . LYS A 1 107 ? 2.592 -5.511 -19.599 1.00 94.69 107 LYS A CA 1
ATOM 886 C C . LYS A 1 107 ? 3.460 -6.541 -20.316 1.00 94.69 107 LYS A C 1
ATOM 888 O O . LYS A 1 107 ? 2.929 -7.253 -21.166 1.00 94.69 107 LYS A O 1
ATOM 893 N N . LYS A 1 108 ? 4.744 -6.661 -19.962 1.00 91.31 108 LYS A N 1
ATOM 894 C CA . LYS A 1 108 ? 5.632 -7.691 -20.523 1.00 91.31 108 LYS A CA 1
ATOM 895 C C . LYS A 1 108 ? 5.229 -9.113 -20.127 1.00 91.31 108 LYS A C 1
ATOM 897 O O . LYS A 1 108 ? 5.677 -10.050 -20.771 1.00 91.31 108 LYS A O 1
ATOM 902 N N . LYS A 1 109 ? 4.326 -9.281 -19.146 1.00 83.50 109 LYS A N 1
ATOM 903 C CA . LYS A 1 109 ? 3.781 -10.583 -18.717 1.00 83.50 109 LYS A CA 1
ATOM 904 C C . LYS A 1 109 ? 4.885 -11.597 -18.388 1.00 83.50 109 LYS A C 1
ATOM 906 O O . LYS A 1 109 ? 4.823 -12.742 -18.830 1.00 83.50 109 LYS A O 1
ATOM 911 N N . CYS A 1 110 ? 5.886 -11.179 -17.614 1.00 87.06 110 CYS A N 1
ATOM 912 C CA . CYS A 1 110 ? 6.926 -12.095 -17.155 1.00 87.06 110 CYS A CA 1
ATOM 913 C C . CYS A 1 110 ? 6.316 -13.245 -16.335 1.00 87.06 110 CYS A C 1
ATOM 915 O O . CYS A 1 110 ? 5.329 -13.054 -15.612 1.00 87.06 110 CYS A O 1
ATOM 917 N N . ALA A 1 111 ? 6.896 -14.440 -16.450 1.00 88.81 111 ALA A N 1
ATOM 918 C CA . ALA A 1 111 ? 6.399 -15.626 -15.753 1.00 88.81 111 ALA A CA 1
ATOM 919 C C . ALA A 1 111 ? 6.782 -15.639 -14.262 1.00 88.81 111 ALA A C 1
ATOM 921 O O . ALA A 1 111 ? 6.208 -16.402 -13.486 1.00 88.81 111 ALA A O 1
ATOM 922 N N . ASP A 1 112 ? 7.729 -14.787 -13.855 1.00 91.69 112 ASP A N 1
ATOM 923 C CA . ASP A 1 112 ? 8.222 -14.688 -12.483 1.00 91.69 112 ASP A CA 1
ATOM 924 C C . ASP A 1 112 ? 7.194 -13.995 -11.553 1.00 91.69 112 ASP A C 1
ATOM 926 O O . ASP A 1 112 ? 6.968 -12.778 -11.649 1.00 91.69 112 ASP A O 1
ATOM 930 N N . PRO A 1 113 ? 6.562 -14.731 -10.616 1.00 92.12 113 PRO A N 1
ATOM 931 C CA . PRO A 1 113 ? 5.589 -14.155 -9.693 1.00 92.12 113 PRO A CA 1
ATOM 932 C 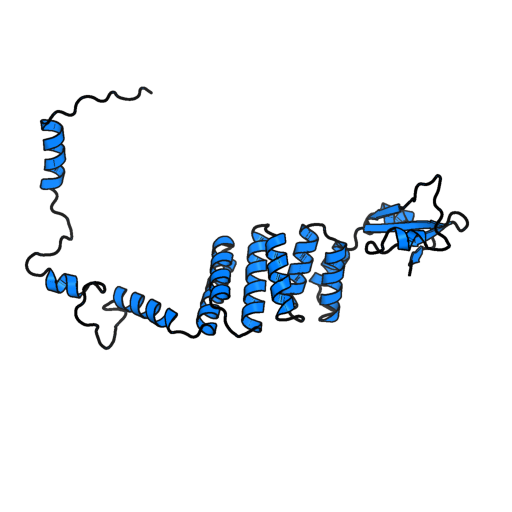C . PRO A 1 113 ? 6.230 -13.196 -8.679 1.00 92.12 113 PRO A C 1
ATOM 934 O O . PRO A 1 113 ? 5.557 -12.269 -8.218 1.00 92.12 113 PRO A O 1
ATOM 937 N N . ASP A 1 114 ? 7.511 -13.376 -8.341 1.00 93.38 114 ASP A N 1
ATOM 938 C CA . ASP A 1 114 ? 8.216 -12.523 -7.386 1.00 93.38 114 ASP A CA 1
ATOM 939 C C . ASP A 1 114 ? 8.502 -11.149 -7.993 1.00 93.38 114 ASP A C 1
ATOM 941 O O . ASP A 1 114 ? 8.228 -10.124 -7.357 1.00 93.38 114 ASP A O 1
ATOM 945 N N . LEU A 1 115 ? 8.978 -11.114 -9.240 1.00 94.00 115 LEU A N 1
ATOM 946 C CA . LEU A 1 115 ? 9.180 -9.867 -9.976 1.00 94.00 115 LEU A CA 1
ATOM 947 C C . LEU A 1 115 ? 7.861 -9.107 -10.162 1.00 94.00 115 LEU A C 1
ATOM 949 O O . LEU A 1 115 ? 7.796 -7.907 -9.879 1.00 94.00 115 LEU A O 1
ATOM 953 N N . ASN A 1 116 ? 6.791 -9.807 -10.550 1.00 95.19 116 ASN A N 1
ATOM 954 C CA . ASN A 1 116 ? 5.461 -9.213 -10.677 1.00 95.19 116 ASN A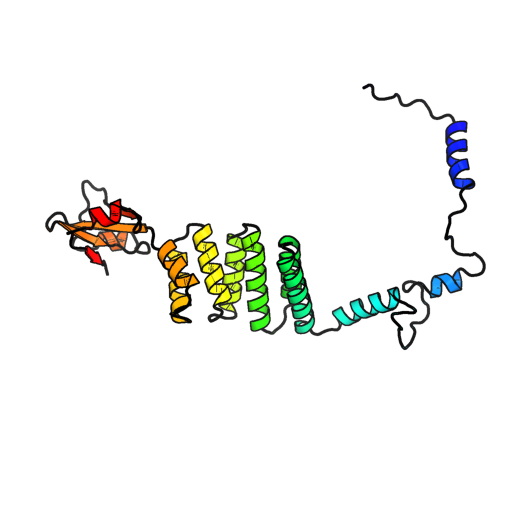 CA 1
ATOM 955 C C . ASN A 1 116 ? 4.942 -8.655 -9.341 1.00 95.19 116 ASN A C 1
ATOM 957 O O . ASN A 1 116 ? 4.433 -7.533 -9.293 1.00 95.19 116 ASN A O 1
ATOM 961 N N . ALA A 1 117 ? 5.104 -9.387 -8.232 1.00 96.25 117 ALA A N 1
ATOM 962 C CA . ALA A 1 117 ? 4.707 -8.909 -6.907 1.00 96.25 117 ALA A CA 1
ATOM 963 C C . ALA A 1 117 ? 5.464 -7.631 -6.502 1.00 96.25 117 ALA A C 1
ATOM 965 O O . ALA A 1 117 ? 4.865 -6.713 -5.927 1.00 96.25 117 ALA A O 1
ATOM 966 N N . VAL A 1 118 ? 6.757 -7.537 -6.833 1.00 96.31 118 VAL A N 1
ATOM 967 C CA . VAL A 1 118 ? 7.570 -6.331 -6.608 1.00 96.31 118 VAL A CA 1
ATOM 968 C C . VAL A 1 118 ? 7.088 -5.170 -7.478 1.00 96.31 118 VAL A C 1
ATOM 970 O O . VAL A 1 118 ? 6.879 -4.079 -6.947 1.00 96.31 118 VAL A O 1
ATOM 973 N N . LEU A 1 119 ? 6.846 -5.395 -8.772 1.00 97.06 119 LEU A N 1
ATOM 974 C CA . LEU A 1 119 ? 6.331 -4.382 -9.699 1.00 97.06 119 LEU A CA 1
ATOM 975 C C . LEU A 1 119 ? 4.991 -3.801 -9.229 1.00 97.06 119 LEU A C 1
ATOM 977 O O . LEU A 1 119 ? 4.858 -2.581 -9.117 1.00 97.06 119 LEU A O 1
ATOM 981 N N . TYR A 1 120 ? 4.028 -4.652 -8.861 1.00 98.06 120 TYR A N 1
ATOM 982 C CA . TYR A 1 120 ? 2.762 -4.201 -8.276 1.00 98.06 120 TYR A CA 1
ATOM 983 C C . TYR A 1 120 ? 2.981 -3.404 -6.984 1.00 98.06 120 TYR A C 1
ATOM 985 O O . TYR A 1 120 ? 2.378 -2.350 -6.791 1.00 98.06 120 TYR A O 1
ATOM 993 N N . THR A 1 121 ? 3.877 -3.855 -6.104 1.00 97.81 121 THR A N 1
ATOM 994 C CA . THR A 1 121 ? 4.145 -3.173 -4.827 1.00 97.81 121 THR A CA 1
ATOM 995 C C . THR A 1 121 ? 4.824 -1.816 -5.013 1.00 97.81 121 THR A C 1
ATOM 997 O O . THR A 1 121 ? 4.554 -0.879 -4.253 1.00 97.81 121 THR A O 1
ATOM 1000 N N . ASN A 1 122 ? 5.692 -1.684 -6.013 1.00 97.81 122 ASN A N 1
ATOM 1001 C CA . ASN A 1 122 ? 6.358 -0.431 -6.348 1.00 97.81 122 ASN A CA 1
ATOM 1002 C C . ASN A 1 122 ? 5.408 0.531 -7.071 1.00 97.81 122 ASN A C 1
ATOM 1004 O O . ASN A 1 122 ? 5.369 1.716 -6.732 1.00 97.81 122 ASN A O 1
ATOM 1008 N N . ARG A 1 123 ? 4.549 0.026 -7.965 1.00 98.25 123 ARG A N 1
ATOM 1009 C CA . ARG A 1 123 ? 3.481 0.831 -8.567 1.00 98.25 123 ARG A CA 1
ATOM 1010 C C . ARG A 1 123 ? 2.496 1.337 -7.518 1.00 98.25 123 ARG A C 1
ATOM 1012 O O . ARG A 1 123 ? 2.194 2.528 -7.511 1.00 98.25 123 ARG A O 1
ATOM 1019 N N . ALA A 1 124 ? 2.099 0.490 -6.567 1.00 98.25 124 ALA A N 1
ATOM 1020 C CA . ALA A 1 124 ? 1.274 0.897 -5.432 1.00 98.25 124 ALA A CA 1
ATOM 1021 C C . ALA A 1 124 ? 1.930 2.011 -4.606 1.00 98.25 124 ALA A C 1
ATOM 1023 O O . ALA A 1 124 ? 1.247 2.916 -4.132 1.00 98.25 124 ALA A O 1
ATOM 1024 N N . ALA A 1 125 ? 3.257 1.968 -4.446 1.00 97.94 125 ALA A N 1
ATOM 1025 C CA . ALA A 1 125 ? 4.013 3.030 -3.793 1.00 97.94 125 ALA A CA 1
ATOM 1026 C C . ALA A 1 125 ? 3.829 4.364 -4.513 1.00 97.94 125 ALA A C 1
ATOM 1028 O O . ALA A 1 125 ? 3.462 5.354 -3.890 1.00 97.94 125 ALA A O 1
ATOM 1029 N N . ALA A 1 126 ? 4.077 4.382 -5.821 1.00 98.12 126 ALA A N 1
ATOM 1030 C CA . ALA A 1 126 ? 3.980 5.592 -6.623 1.00 98.12 126 ALA A CA 1
ATOM 1031 C C . ALA A 1 126 ? 2.537 6.127 -6.645 1.00 98.12 126 ALA A C 1
ATOM 1033 O O . ALA A 1 126 ? 2.320 7.317 -6.428 1.00 98.12 126 ALA A O 1
ATOM 1034 N N . GLN A 1 127 ? 1.542 5.242 -6.778 1.00 98.19 127 GLN A N 1
ATOM 1035 C CA . GLN A 1 127 ? 0.122 5.596 -6.684 1.00 98.19 127 GLN A CA 1
ATOM 1036 C C . GLN A 1 127 ? -0.249 6.193 -5.320 1.00 98.19 127 GLN A C 1
ATOM 1038 O O . GLN A 1 127 ? -1.013 7.154 -5.263 1.00 98.19 127 GLN A O 1
ATOM 1043 N N . TYR A 1 128 ? 0.308 5.667 -4.225 1.00 98.00 128 TYR A N 1
ATOM 1044 C CA . TYR A 1 128 ? 0.095 6.209 -2.883 1.00 98.00 128 TYR A CA 1
ATOM 1045 C C . TYR A 1 128 ? 0.591 7.656 -2.769 1.00 98.00 128 TYR A C 1
ATOM 1047 O O . TYR A 1 128 ? -0.144 8.512 -2.286 1.00 98.00 128 TYR A O 1
ATOM 1055 N N . TYR A 1 129 ? 1.800 7.953 -3.261 1.00 97.25 129 TYR A N 1
ATOM 1056 C CA . TYR A 1 129 ? 2.336 9.320 -3.240 1.00 97.25 129 TYR A CA 1
ATOM 1057 C C . TYR A 1 129 ? 1.584 10.284 -4.170 1.00 97.25 129 TYR A C 1
ATOM 1059 O O . TYR A 1 129 ? 1.595 11.488 -3.931 1.00 97.25 129 TYR A O 1
ATOM 1067 N N . LEU A 1 130 ? 0.886 9.766 -5.183 1.00 97.12 130 LEU A N 1
ATOM 1068 C CA . LEU A 1 130 ? -0.041 10.538 -6.015 1.00 97.12 130 LEU A CA 1
ATOM 1069 C C . LEU A 1 130 ? -1.423 10.752 -5.367 1.00 97.12 130 LEU A C 1
ATOM 1071 O O . LEU A 1 130 ? -2.250 11.454 -5.941 1.00 97.12 130 LEU A O 1
ATOM 1075 N N . GLY A 1 131 ? -1.699 10.150 -4.204 1.00 96.12 131 GLY A N 1
ATOM 1076 C CA . GLY A 1 131 ? -3.008 10.199 -3.538 1.00 96.12 131 GLY A CA 1
ATOM 1077 C C . GLY A 1 131 ? -4.043 9.209 -4.093 1.00 96.12 131 GLY A C 1
ATOM 1078 O O . GLY A 1 131 ? -5.199 9.199 -3.669 1.00 96.12 131 GLY A O 1
ATOM 1079 N N . ASN A 1 132 ? -3.647 8.326 -5.012 1.00 97.44 132 ASN A N 1
ATOM 1080 C CA . ASN A 1 132 ? -4.524 7.345 -5.650 1.00 97.44 132 ASN A CA 1
ATOM 1081 C C . ASN A 1 132 ? -4.656 6.072 -4.797 1.00 97.44 132 ASN A C 1
ATOM 1083 O O . ASN A 1 132 ? -4.306 4.967 -5.222 1.00 97.44 132 ASN A O 1
ATOM 1087 N N . PHE A 1 133 ? -5.178 6.208 -3.576 1.00 96.88 133 PHE A N 1
ATOM 1088 C CA . PHE A 1 133 ? -5.186 5.129 -2.580 1.00 96.88 133 PHE A CA 1
ATOM 1089 C 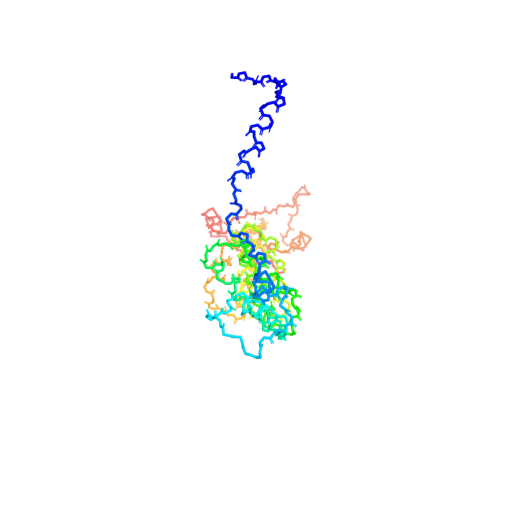C . PHE A 1 133 ? -5.964 3.879 -3.017 1.00 96.88 133 PHE A C 1
ATOM 1091 O O . PHE A 1 133 ? -5.560 2.761 -2.711 1.00 96.88 133 PHE A O 1
ATOM 1098 N N . ARG A 1 134 ? -7.061 4.038 -3.771 1.00 96.69 134 ARG A N 1
ATOM 1099 C CA . ARG A 1 134 ? -7.844 2.901 -4.295 1.00 96.69 134 ARG A CA 1
ATOM 1100 C C . ARG A 1 134 ? -7.072 2.107 -5.350 1.00 96.69 134 ARG A C 1
ATOM 1102 O O . ARG A 1 134 ? -7.073 0.882 -5.312 1.00 96.69 134 ARG A O 1
ATOM 1109 N N . SER A 1 135 ? -6.376 2.796 -6.253 1.00 97.62 135 SER A N 1
ATOM 1110 C CA . SER A 1 135 ? -5.516 2.150 -7.252 1.00 97.62 135 SER A CA 1
ATOM 1111 C C . SER A 1 135 ? -4.346 1.435 -6.579 1.00 97.62 135 SER A C 1
ATOM 1113 O O . SER A 1 135 ? -4.070 0.280 -6.895 1.00 97.62 135 SER A O 1
ATOM 1115 N N . ALA A 1 136 ? -3.729 2.075 -5.581 1.00 97.94 136 ALA A N 1
ATOM 1116 C CA . ALA A 1 136 ? -2.687 1.456 -4.770 1.00 97.94 136 ALA A CA 1
ATOM 1117 C C . ALA A 1 136 ? -3.189 0.196 -4.038 1.00 97.94 136 ALA A C 1
ATOM 1119 O O . ALA A 1 136 ? -2.471 -0.802 -4.007 1.00 97.94 136 ALA A O 1
ATOM 1120 N N . LEU A 1 137 ? -4.425 0.199 -3.513 1.00 97.44 137 LEU A N 1
ATOM 1121 C CA . LEU A 1 137 ? -5.049 -0.982 -2.900 1.00 97.44 137 LEU A CA 1
ATOM 1122 C C . LEU A 1 137 ? -5.219 -2.146 -3.877 1.00 97.44 137 LEU A C 1
ATOM 1124 O O . LEU A 1 137 ? -4.937 -3.293 -3.517 1.00 97.44 137 LEU A O 1
ATOM 1128 N N . ASN A 1 138 ? -5.661 -1.870 -5.103 1.00 97.81 138 ASN A N 1
ATOM 1129 C CA . ASN A 1 138 ? -5.792 -2.901 -6.131 1.00 97.81 138 ASN A CA 1
ATOM 1130 C C . ASN A 1 138 ? -4.430 -3.534 -6.443 1.00 97.81 138 ASN A C 1
ATOM 1132 O O . ASN A 1 138 ? -4.321 -4.761 -6.496 1.00 97.81 138 ASN A O 1
ATOM 1136 N N . ASP A 1 139 ? -3.390 -2.706 -6.549 1.00 97.94 139 ASP A N 1
ATOM 1137 C CA . ASP A 1 139 ? -2.024 -3.152 -6.809 1.00 97.94 139 ASP A CA 1
ATOM 1138 C C . ASP A 1 139 ? -1.465 -4.016 -5.670 1.00 97.94 139 ASP A C 1
ATOM 1140 O O . ASP A 1 139 ? -0.994 -5.126 -5.918 1.00 97.94 139 ASP A O 1
ATOM 1144 N N . VAL A 1 140 ? -1.573 -3.591 -4.405 1.00 97.56 140 VAL A N 1
ATOM 1145 C CA . VAL A 1 140 ? -1.099 -4.429 -3.282 1.00 97.56 140 VAL A CA 1
ATOM 1146 C C . VAL A 1 140 ? -1.927 -5.698 -3.107 1.00 97.56 140 VAL A C 1
ATOM 1148 O O . VAL A 1 140 ? -1.406 -6.715 -2.652 1.00 97.56 140 VAL A O 1
ATOM 1151 N N . THR A 1 141 ? -3.208 -5.674 -3.481 1.00 96.50 141 THR A N 1
ATOM 1152 C CA . THR A 1 141 ? -4.059 -6.867 -3.451 1.00 96.50 141 THR A CA 1
ATOM 1153 C C . THR A 1 141 ? -3.618 -7.863 -4.518 1.00 96.50 141 THR A C 1
ATOM 1155 O O . THR A 1 141 ? -3.537 -9.056 -4.226 1.00 96.50 141 THR A O 1
ATOM 1158 N N . ALA A 1 142 ? -3.273 -7.392 -5.721 1.00 96.56 142 ALA A N 1
ATOM 1159 C CA . ALA A 1 142 ? -2.673 -8.220 -6.764 1.00 96.56 142 ALA A CA 1
ATOM 1160 C C . ALA A 1 142 ? -1.309 -8.779 -6.323 1.00 96.56 142 ALA A C 1
ATOM 1162 O O . ALA A 1 142 ? -1.098 -9.989 -6.394 1.00 96.56 142 ALA A O 1
ATOM 1163 N N . ALA A 1 143 ? -0.435 -7.941 -5.753 1.00 96.31 143 ALA A N 1
ATOM 1164 C CA . ALA A 1 143 ? 0.855 -8.377 -5.214 1.00 96.31 143 ALA A CA 1
ATOM 1165 C C . ALA A 1 143 ? 0.699 -9.469 -4.143 1.00 96.31 143 ALA A C 1
ATOM 1167 O O . ALA A 1 143 ? 1.422 -10.461 -4.161 1.00 96.31 143 ALA A O 1
ATOM 1168 N N . ARG A 1 144 ? -0.279 -9.328 -3.238 1.00 95.19 144 ARG A N 1
ATOM 1169 C CA . ARG A 1 144 ? -0.549 -10.312 -2.180 1.00 95.19 144 ARG A CA 1
ATOM 1170 C C . ARG A 1 144 ? -1.119 -11.626 -2.719 1.00 95.19 144 ARG A C 1
ATOM 1172 O O . ARG A 1 144 ? -0.871 -12.664 -2.119 1.00 95.19 144 ARG A O 1
ATOM 1179 N N . LYS A 1 145 ? -1.867 -11.603 -3.830 1.00 95.38 145 LYS A N 1
ATOM 1180 C CA . LYS A 1 145 ? -2.319 -12.835 -4.503 1.00 95.38 145 LYS A CA 1
ATOM 1181 C C . LYS A 1 145 ? -1.140 -13.626 -5.072 1.00 95.38 145 LYS A C 1
ATOM 1183 O O . LYS A 1 145 ? -1.155 -14.846 -4.989 1.00 95.38 145 LYS A O 1
ATOM 1188 N N . LEU A 1 146 ? -0.137 -12.932 -5.614 1.00 94.50 146 LEU A N 1
ATOM 1189 C CA . LEU A 1 146 ? 1.080 -13.554 -6.143 1.00 94.50 146 LEU A CA 1
ATOM 1190 C C . LEU A 1 146 ? 2.005 -14.035 -5.021 1.00 94.50 146 LEU A C 1
ATOM 1192 O O . LEU A 1 146 ? 2.484 -15.163 -5.046 1.00 94.50 146 LEU A O 1
ATOM 1196 N N . LYS A 1 147 ? 2.227 -13.184 -4.014 1.00 93.81 147 LYS A N 1
ATOM 1197 C CA . LYS A 1 147 ? 3.104 -13.462 -2.875 1.00 93.81 147 LYS A CA 1
ATOM 1198 C C . LYS A 1 147 ? 2.421 -13.072 -1.560 1.00 93.81 147 LYS A C 1
ATOM 1200 O O . LYS A 1 147 ? 2.573 -11.936 -1.099 1.00 93.81 147 LYS A O 1
ATOM 1205 N N . PRO A 1 148 ? 1.710 -14.010 -0.905 1.00 92.19 148 PRO A N 1
ATOM 1206 C CA . PRO A 1 148 ? 0.986 -13.738 0.338 1.00 92.19 148 PRO A CA 1
ATOM 1207 C C . PRO A 1 148 ? 1.877 -13.230 1.475 1.00 92.19 148 PRO A C 1
ATOM 1209 O O . PRO A 1 148 ? 1.457 -12.375 2.249 1.00 92.19 148 PRO A O 1
ATOM 1212 N N . CYS A 1 149 ? 3.129 -13.692 1.535 1.00 91.94 149 CYS A N 1
ATOM 1213 C CA . CYS A 1 149 ? 4.098 -13.306 2.564 1.00 91.94 149 CYS A CA 1
ATOM 1214 C C . CYS A 1 149 ? 4.855 -12.001 2.246 1.00 91.94 149 CYS A C 1
ATOM 1216 O O . CYS A 1 149 ? 5.854 -11.687 2.896 1.00 91.94 149 CYS A O 1
ATOM 1218 N N . HIS A 1 150 ? 4.446 -11.235 1.226 1.00 93.69 150 HIS A N 1
ATOM 1219 C CA . HIS A 1 150 ? 5.149 -10.010 0.850 1.00 93.69 150 HIS A CA 1
ATOM 1220 C C . HIS A 1 150 ? 4.844 -8.849 1.811 1.00 93.69 150 HIS A C 1
ATOM 1222 O O . HIS A 1 150 ? 3.932 -8.047 1.595 1.00 93.69 150 HIS A O 1
ATOM 1228 N N . LEU A 1 151 ? 5.660 -8.725 2.861 1.00 94.56 151 LEU A N 1
ATOM 1229 C CA . LEU A 1 151 ? 5.448 -7.763 3.947 1.00 94.56 151 LEU A CA 1
ATOM 1230 C C . LEU A 1 151 ? 5.339 -6.303 3.466 1.00 94.56 151 LEU A C 1
ATOM 1232 O O . LEU A 1 151 ? 4.489 -5.558 3.949 1.00 94.56 151 LEU A O 1
ATOM 1236 N N . LYS A 1 152 ? 6.129 -5.892 2.461 1.00 94.69 152 LYS A N 1
ATOM 1237 C CA . LYS A 1 152 ? 6.063 -4.526 1.902 1.00 94.69 152 LYS A CA 1
ATOM 1238 C C . LYS A 1 152 ? 4.697 -4.213 1.278 1.00 94.69 152 LYS A C 1
ATOM 1240 O O . LYS A 1 152 ? 4.202 -3.102 1.469 1.00 94.69 152 LYS A O 1
ATOM 1245 N N . ALA A 1 153 ? 4.073 -5.166 0.580 1.00 96.19 153 ALA A N 1
ATOM 1246 C CA . ALA A 1 153 ? 2.713 -4.995 0.062 1.00 96.19 153 ALA A CA 1
ATOM 1247 C C . ALA A 1 153 ? 1.690 -4.887 1.196 1.00 96.19 153 ALA A C 1
ATOM 1249 O O . ALA A 1 153 ? 0.803 -4.040 1.134 1.00 96.19 153 ALA A O 1
ATOM 1250 N N . ILE A 1 154 ? 1.839 -5.693 2.253 1.00 96.44 154 ILE A N 1
ATOM 1251 C CA . ILE A 1 154 ? 0.933 -5.666 3.409 1.00 96.44 154 ILE A CA 1
ATOM 1252 C C . ILE A 1 154 ? 0.995 -4.316 4.128 1.00 96.44 154 ILE A C 1
ATOM 1254 O O . ILE A 1 154 ? -0.044 -3.703 4.366 1.00 96.44 154 ILE A O 1
ATOM 1258 N N . ILE A 1 155 ? 2.205 -3.815 4.396 1.00 96.50 155 ILE A N 1
ATOM 1259 C CA . ILE A 1 155 ? 2.421 -2.493 4.999 1.00 96.50 155 ILE A CA 1
ATOM 1260 C C . ILE A 1 155 ? 1.761 -1.401 4.149 1.00 96.50 155 ILE A C 1
ATOM 1262 O O . ILE A 1 155 ? 1.059 -0.544 4.684 1.00 96.50 155 ILE A O 1
ATOM 1266 N N . ARG A 1 156 ? 1.945 -1.431 2.822 1.00 96.06 156 ARG A N 1
ATOM 1267 C CA . ARG A 1 156 ? 1.310 -0.456 1.921 1.00 96.06 156 ARG A CA 1
ATOM 1268 C C . ARG A 1 156 ? -0.213 -0.575 1.912 1.00 96.06 156 ARG A C 1
ATOM 1270 O O . ARG A 1 156 ? -0.881 0.453 1.896 1.00 96.06 156 ARG A O 1
ATOM 1277 N N . GLY A 1 157 ? -0.765 -1.786 1.954 1.00 96.44 157 GLY A N 1
ATOM 1278 C CA . GLY A 1 157 ? -2.211 -1.994 2.040 1.00 96.44 157 GLY A CA 1
ATOM 1279 C C . GLY A 1 157 ? -2.809 -1.429 3.322 1.00 96.44 157 GLY A C 1
ATOM 1280 O O . GLY A 1 157 ? -3.790 -0.690 3.256 1.00 96.44 157 GLY A O 1
ATOM 1281 N N . ALA A 1 158 ? -2.167 -1.677 4.466 1.00 96.06 158 ALA A N 1
ATOM 1282 C CA . ALA A 1 158 ? -2.562 -1.085 5.743 1.00 96.06 158 ALA A CA 1
ATOM 1283 C C . ALA A 1 158 ? -2.527 0.456 5.700 1.00 96.06 158 ALA A C 1
ATOM 1285 O O . ALA A 1 158 ? -3.492 1.098 6.116 1.00 96.06 158 ALA A O 1
ATOM 1286 N N . LEU A 1 159 ? -1.472 1.049 5.123 1.00 95.88 159 LEU A N 1
ATOM 1287 C CA . LEU A 1 159 ? -1.382 2.501 4.912 1.00 95.88 159 LEU A CA 1
ATOM 1288 C C . LEU A 1 159 ? -2.532 3.028 4.046 1.00 95.88 159 LEU A C 1
ATOM 1290 O O . LEU A 1 159 ? -3.193 3.990 4.421 1.00 95.88 159 LEU A O 1
ATOM 1294 N N . CYS A 1 160 ? -2.815 2.389 2.910 1.00 96.62 160 CYS A N 1
ATOM 1295 C CA . CYS A 1 160 ? -3.891 2.839 2.026 1.00 96.62 160 CYS A CA 1
ATOM 1296 C C . CYS A 1 160 ? -5.267 2.748 2.706 1.00 96.62 160 CYS A C 1
ATOM 1298 O O . CYS A 1 160 ? -6.097 3.638 2.530 1.00 96.62 160 CYS A O 1
ATOM 1300 N N . HIS A 1 161 ? -5.515 1.702 3.501 1.00 95.06 161 HIS A N 1
ATOM 1301 C CA . HIS A 1 161 ? -6.748 1.584 4.280 1.00 95.06 161 HIS A CA 1
ATOM 1302 C C . HIS A 1 161 ? -6.866 2.668 5.358 1.00 95.06 161 HIS A C 1
ATOM 1304 O O . HIS A 1 161 ? -7.964 3.188 5.560 1.00 95.06 161 HIS A O 1
ATOM 1310 N N . LEU A 1 162 ? -5.758 3.054 5.999 1.00 92.12 162 LEU A N 1
ATOM 1311 C CA . LEU A 1 162 ? -5.730 4.180 6.936 1.00 92.12 162 LEU A CA 1
ATOM 1312 C C . LEU A 1 162 ? -6.087 5.508 6.257 1.00 92.12 162 LEU A C 1
ATOM 1314 O O . LEU A 1 162 ? -6.941 6.229 6.772 1.00 92.12 162 LEU A O 1
ATOM 1318 N N . GLU A 1 163 ? -5.492 5.806 5.100 1.00 93.62 163 GLU A N 1
ATOM 1319 C CA . GLU A 1 163 ? -5.779 7.035 4.342 1.00 93.62 163 GLU A CA 1
ATOM 1320 C C . GLU A 1 163 ? -7.234 7.082 3.848 1.00 93.62 163 GLU A C 1
ATOM 1322 O O . GLU A 1 163 ? -7.888 8.126 3.871 1.00 93.62 163 GLU A O 1
ATOM 1327 N N . LEU A 1 164 ? -7.794 5.924 3.486 1.00 92.25 164 LEU A N 1
ATOM 1328 C CA . LEU A 1 164 ? -9.205 5.786 3.117 1.00 92.25 164 LEU A CA 1
ATOM 1329 C C . LEU A 1 164 ? -10.164 5.750 4.317 1.00 92.25 164 LEU A C 1
ATOM 1331 O O . LEU A 1 164 ? -11.371 5.657 4.109 1.00 92.25 164 LEU A O 1
ATOM 1335 N N . LYS A 1 165 ? -9.656 5.841 5.554 1.00 88.75 165 LYS A N 1
ATOM 1336 C CA . LYS A 1 165 ? -10.430 5.749 6.808 1.00 88.75 165 LYS A CA 1
ATOM 1337 C C . LYS A 1 165 ? -11.166 4.412 6.989 1.00 88.75 165 LYS A C 1
ATOM 1339 O O . LYS A 1 165 ? -12.093 4.310 7.790 1.00 88.75 165 LYS A O 1
ATOM 1344 N N . ASN A 1 166 ? -10.714 3.365 6.301 1.00 88.06 166 ASN A N 1
ATOM 1345 C CA . ASN A 1 166 ? -11.213 1.999 6.441 1.00 88.06 166 ASN A CA 1
ATOM 1346 C C . ASN A 1 166 ? -10.476 1.306 7.594 1.00 88.06 166 ASN A C 1
ATOM 1348 O O . ASN A 1 166 ? -9.635 0.433 7.383 1.00 88.06 166 ASN A O 1
ATOM 1352 N N . PHE A 1 167 ? -10.767 1.736 8.822 1.00 86.06 167 PHE A N 1
ATOM 1353 C CA . PHE A 1 167 ? -10.018 1.343 10.016 1.00 86.06 167 PHE A CA 1
ATOM 1354 C C . PHE A 1 167 ? -10.071 -0.161 10.324 1.00 86.06 167 PHE A C 1
ATOM 1356 O O . PHE A 1 167 ? -9.031 -0.734 10.631 1.00 86.06 167 PHE A O 1
ATOM 1363 N N . ALA A 1 168 ? -11.231 -0.807 10.168 1.00 84.00 168 ALA A N 1
ATOM 1364 C CA . ALA A 1 168 ? -11.378 -2.251 10.383 1.00 84.00 168 ALA A CA 1
ATOM 1365 C C . ALA A 1 168 ? -10.452 -3.064 9.458 1.00 84.00 168 ALA A C 1
ATOM 1367 O O . ALA A 1 168 ? -9.672 -3.906 9.903 1.00 84.00 168 ALA A O 1
ATOM 1368 N N . GLU A 1 169 ? -10.441 -2.737 8.161 1.00 89.75 169 GLU A N 1
ATOM 1369 C CA . GLU A 1 169 ? -9.525 -3.381 7.216 1.00 89.75 169 GLU A CA 1
ATOM 1370 C C . GLU A 1 169 ? -8.062 -3.024 7.495 1.00 89.75 169 GLU A C 1
ATOM 1372 O O . GLU A 1 169 ? -7.195 -3.888 7.395 1.00 89.75 169 GLU A O 1
ATOM 1377 N N . ALA A 1 170 ? -7.756 -1.791 7.908 1.00 91.81 170 ALA A N 1
ATOM 1378 C CA . ALA A 1 170 ? -6.395 -1.441 8.307 1.00 91.81 170 ALA A CA 1
ATOM 1379 C C . ALA A 1 170 ? -5.894 -2.321 9.469 1.00 91.81 170 ALA A C 1
ATOM 1381 O O . ALA A 1 170 ? -4.756 -2.793 9.408 1.00 91.81 170 ALA A O 1
ATOM 1382 N N . VAL A 1 171 ? -6.733 -2.597 10.478 1.00 90.00 171 VAL A N 1
ATOM 1383 C CA . VAL A 1 171 ? -6.412 -3.532 11.573 1.00 90.00 171 VAL A CA 1
ATOM 1384 C C . VAL A 1 171 ? -6.192 -4.945 11.030 1.00 90.00 171 VAL A C 1
ATOM 1386 O O . VAL A 1 171 ? -5.133 -5.514 11.276 1.00 90.00 171 VAL A O 1
ATOM 1389 N N . ASN A 1 172 ? -7.110 -5.468 10.210 1.00 91.12 172 ASN A N 1
ATOM 1390 C CA . ASN A 1 172 ? -7.000 -6.799 9.596 1.00 91.12 172 ASN A CA 1
ATOM 1391 C C . ASN A 1 172 ? -5.696 -6.977 8.793 1.00 91.12 172 ASN A C 1
ATOM 1393 O O . ASN A 1 172 ? -5.009 -7.996 8.894 1.00 91.12 172 ASN A O 1
ATOM 1397 N N . TRP A 1 173 ? -5.322 -5.975 7.993 1.00 94.38 173 TRP A N 1
ATOM 1398 C CA . TRP A 1 173 ? -4.064 -5.989 7.246 1.00 94.38 173 TRP A CA 1
ATOM 1399 C C . TRP A 1 173 ? -2.844 -5.925 8.169 1.00 94.38 173 TRP A C 1
ATOM 1401 O O . TRP A 1 173 ? -1.866 -6.630 7.913 1.00 94.38 173 TRP A O 1
ATOM 1411 N N . CYS A 1 174 ? -2.897 -5.135 9.245 1.00 94.31 174 CYS A N 1
ATOM 1412 C CA . CYS A 1 174 ? -1.829 -5.113 10.241 1.00 94.31 174 CYS A CA 1
ATOM 1413 C C . CYS A 1 174 ? -1.691 -6.462 10.948 1.00 94.31 174 CYS A C 1
ATOM 1415 O O . CYS A 1 174 ? -0.581 -6.975 11.025 1.00 94.31 174 CYS A O 1
ATOM 1417 N N . ASP A 1 175 ? -2.792 -7.069 11.389 1.00 92.25 175 ASP A N 1
ATOM 1418 C CA . ASP A 1 175 ? -2.792 -8.362 12.077 1.00 92.25 175 ASP A CA 1
ATOM 1419 C C . ASP A 1 175 ? -2.211 -9.468 11.188 1.00 92.25 175 ASP A C 1
ATOM 1421 O O . ASP A 1 175 ? -1.333 -10.213 11.622 1.00 92.25 175 ASP A O 1
ATOM 1425 N N . LYS A 1 176 ? -2.603 -9.521 9.908 1.00 93.00 176 LYS A N 1
ATOM 1426 C CA . LYS A 1 176 ? -2.018 -10.455 8.928 1.00 93.00 176 LYS A CA 1
ATOM 1427 C C . LYS A 1 176 ? -0.522 -10.233 8.720 1.00 93.00 176 LYS A C 1
ATOM 1429 O O . LYS A 1 176 ? 0.226 -11.194 8.579 1.00 93.00 176 LYS A O 1
ATOM 1434 N N . GLY A 1 177 ? -0.071 -8.981 8.689 1.00 94.44 177 GLY A N 1
ATOM 1435 C CA . GLY A 1 177 ? 1.355 -8.679 8.576 1.00 94.44 177 GLY A CA 1
ATOM 1436 C C . GLY A 1 177 ? 2.139 -9.033 9.842 1.00 94.44 177 GLY A C 1
ATOM 1437 O O . GLY A 1 177 ? 3.243 -9.556 9.738 1.00 94.44 177 GLY A O 1
ATOM 1438 N N . LEU A 1 178 ? 1.548 -8.831 11.022 1.00 94.12 178 LEU A N 1
ATOM 1439 C CA . LEU A 1 178 ? 2.143 -9.179 12.316 1.00 94.12 178 LEU A CA 1
ATOM 1440 C C . LEU A 1 178 ? 2.203 -10.694 12.557 1.00 94.12 178 LEU A C 1
ATOM 1442 O O . LEU A 1 178 ? 3.057 -11.155 13.307 1.00 94.12 178 LEU A O 1
ATOM 1446 N N . GLN A 1 179 ? 1.348 -11.481 11.898 1.00 94.25 179 GLN A N 1
ATOM 1447 C CA . GLN A 1 179 ? 1.493 -12.941 11.857 1.00 94.25 179 GLN A CA 1
ATOM 1448 C C . GLN A 1 179 ? 2.752 -13.383 11.094 1.00 94.25 179 GLN A C 1
ATOM 1450 O O . GLN A 1 179 ? 3.305 -14.435 11.402 1.00 94.25 179 GLN A O 1
ATOM 1455 N N . ILE A 1 180 ? 3.206 -12.594 10.112 1.00 93.50 180 ILE A N 1
ATOM 1456 C CA . ILE A 1 180 ? 4.433 -12.865 9.346 1.00 93.50 180 ILE A CA 1
ATOM 1457 C C . ILE A 1 180 ? 5.655 -12.332 10.100 1.00 93.50 180 ILE A C 1
ATOM 1459 O O . ILE A 1 180 ? 6.637 -13.049 10.267 1.00 93.50 180 ILE A O 1
ATOM 1463 N N . ASP A 1 181 ? 5.588 -11.082 10.563 1.00 92.94 181 ASP A N 1
ATOM 1464 C CA . ASP A 1 181 ? 6.618 -10.460 11.393 1.00 92.94 181 ASP A CA 1
ATOM 1465 C C . ASP A 1 181 ? 5.986 -9.708 12.569 1.00 92.94 181 ASP A C 1
ATOM 1467 O O . ASP A 1 181 ? 5.547 -8.561 12.455 1.00 92.94 181 ASP A O 1
ATOM 1471 N N . ALA A 1 182 ? 5.996 -10.354 13.735 1.00 92.69 182 ALA A N 1
ATOM 1472 C CA . ALA A 1 182 ? 5.409 -9.824 14.961 1.00 92.69 182 ALA A CA 1
ATOM 1473 C C . ALA A 1 182 ? 6.119 -8.570 15.505 1.00 92.69 182 ALA A C 1
ATOM 1475 O O . ALA A 1 182 ? 5.570 -7.889 16.374 1.00 92.69 182 ALA A O 1
ATOM 1476 N N . LYS A 1 183 ? 7.338 -8.264 15.040 1.00 93.00 183 LYS A N 1
ATOM 1477 C CA . LYS A 1 183 ? 8.151 -7.137 15.526 1.00 93.00 183 LYS A CA 1
ATOM 1478 C C . LYS A 1 183 ? 8.176 -5.954 14.556 1.00 93.00 183 LYS A C 1
ATOM 1480 O O . LYS A 1 183 ? 8.857 -4.963 14.837 1.00 93.00 183 LYS A O 1
ATOM 1485 N N . GLU A 1 184 ? 7.427 -6.014 13.455 1.00 94.19 184 GLU A N 1
ATOM 1486 C CA . GLU A 1 184 ? 7.368 -4.930 12.477 1.00 94.19 184 GLU A CA 1
ATOM 1487 C C . GLU A 1 184 ? 6.707 -3.676 13.077 1.00 94.19 184 GLU A C 1
ATOM 1489 O O . GLU A 1 184 ? 5.484 -3.567 13.225 1.00 94.19 184 GLU A O 1
ATOM 1494 N N . LYS A 1 185 ? 7.545 -2.687 13.410 1.00 94.00 185 LYS A N 1
ATOM 1495 C CA . LYS A 1 185 ? 7.145 -1.460 14.113 1.00 94.00 185 LYS A CA 1
ATOM 1496 C C . LYS A 1 185 ? 6.069 -0.681 13.365 1.00 94.00 185 LYS A C 1
ATOM 1498 O O . LYS A 1 185 ? 5.128 -0.198 13.993 1.00 94.00 185 LYS A O 1
ATOM 1503 N N . LYS A 1 186 ? 6.165 -0.583 12.031 1.00 93.19 186 LYS A N 1
ATOM 1504 C CA . LYS A 1 186 ? 5.192 0.186 11.238 1.00 93.19 186 LYS A CA 1
ATOM 1505 C C . LYS A 1 186 ? 3.793 -0.401 11.348 1.00 93.19 186 LYS A C 1
ATOM 1507 O O . LYS A 1 186 ? 2.831 0.353 11.467 1.00 93.19 186 LYS A O 1
ATOM 1512 N N . LEU A 1 187 ? 3.676 -1.728 11.322 1.00 93.69 187 LEU A N 1
ATOM 1513 C CA . LEU A 1 187 ? 2.389 -2.404 11.459 1.00 93.69 187 LEU A CA 1
ATOM 1514 C C . LEU A 1 187 ? 1.815 -2.219 12.864 1.00 93.69 187 LEU A C 1
ATOM 1516 O O . LEU A 1 187 ? 0.635 -1.912 12.981 1.00 93.69 187 LEU A O 1
ATOM 1520 N N . LEU A 1 188 ? 2.636 -2.319 13.914 1.00 91.69 188 LEU A N 1
ATOM 1521 C CA . LEU A 1 188 ? 2.194 -2.058 15.290 1.00 91.69 188 LEU A CA 1
ATOM 1522 C C . LEU A 1 188 ? 1.659 -0.627 15.455 1.00 91.69 188 LEU A C 1
ATOM 1524 O O . LEU A 1 188 ? 0.561 -0.427 15.977 1.00 91.69 188 LEU A O 1
ATOM 1528 N N . GLU A 1 189 ? 2.399 0.370 14.968 1.00 90.88 189 GLU A N 1
ATOM 1529 C CA . GLU A 1 189 ? 1.982 1.774 15.021 1.00 90.88 189 GLU A CA 1
ATOM 1530 C C . GLU A 1 189 ? 0.698 2.027 14.226 1.00 90.88 189 GLU A C 1
ATOM 1532 O O . GLU A 1 189 ? -0.207 2.716 14.702 1.00 90.88 189 GLU A O 1
ATOM 1537 N N . MET A 1 190 ? 0.602 1.480 13.012 1.00 91.50 190 MET A N 1
ATOM 1538 C CA . MET A 1 190 ? -0.589 1.608 12.173 1.00 91.50 190 MET A CA 1
ATOM 1539 C C . MET A 1 190 ? -1.795 0.916 12.786 1.00 91.50 190 MET A C 1
ATOM 1541 O O . MET A 1 190 ? -2.880 1.487 12.763 1.00 91.50 190 MET A O 1
ATOM 1545 N N . ARG A 1 191 ? -1.604 -0.258 13.388 1.00 89.38 191 ARG A N 1
ATOM 1546 C CA . ARG A 1 191 ? -2.650 -0.985 14.101 1.00 89.38 191 ARG A CA 1
ATOM 1547 C C . ARG A 1 191 ? -3.208 -0.151 15.246 1.00 89.38 191 ARG A C 1
ATOM 1549 O O . ARG A 1 191 ? -4.418 -0.003 15.343 1.00 89.38 191 ARG A O 1
ATOM 1556 N N . VAL A 1 192 ? -2.346 0.461 16.062 1.00 85.69 192 VAL A N 1
ATOM 1557 C CA . VAL A 1 192 ? -2.776 1.364 17.148 1.00 85.69 192 VAL A CA 1
ATOM 1558 C C . VAL A 1 192 ? -3.492 2.600 16.589 1.00 85.69 192 VAL A C 1
ATOM 1560 O O . VAL A 1 192 ? -4.489 3.047 17.150 1.00 85.69 192 VAL A O 1
ATOM 1563 N N . LYS A 1 193 ? -3.020 3.151 15.463 1.00 84.50 193 LYS A N 1
ATOM 1564 C CA . LYS A 1 193 ? -3.688 4.271 14.775 1.00 84.50 193 LYS A CA 1
ATOM 1565 C C . LYS A 1 193 ? -5.029 3.875 14.149 1.00 84.50 193 LYS A C 1
ATOM 1567 O O . LYS A 1 193 ? -5.876 4.755 13.997 1.00 84.50 193 LYS A O 1
ATOM 1572 N N . ALA A 1 194 ? -5.200 2.617 13.754 1.00 84.69 194 ALA A N 1
ATOM 1573 C CA . ALA A 1 194 ? -6.417 2.079 13.159 1.00 84.69 194 ALA A CA 1
ATOM 1574 C C . ALA A 1 194 ? -7.447 1.679 14.223 1.00 84.69 194 ALA A C 1
ATOM 1576 O O . ALA A 1 194 ? -8.634 1.922 14.028 1.00 84.69 194 ALA A O 1
ATOM 1577 N N . ASP A 1 195 ? -7.004 1.171 15.376 1.00 78.75 195 ASP A N 1
ATOM 1578 C CA . ASP A 1 195 ? -7.823 0.808 16.545 1.00 78.75 195 ASP A CA 1
ATOM 1579 C C . ASP A 1 195 ? -8.317 2.054 17.312 1.00 78.75 195 ASP A C 1
ATOM 1581 O O . ASP A 1 195 ? -8.133 2.239 18.520 1.00 78.75 195 ASP A O 1
ATOM 1585 N N . LYS A 1 196 ? -8.899 2.990 16.559 1.00 75.19 196 LYS A N 1
ATOM 1586 C CA . LYS A 1 196 ? -9.457 4.233 17.072 1.00 75.19 196 LYS A CA 1
ATOM 1587 C C . LYS A 1 196 ? -10.887 4.055 17.516 1.00 75.19 196 LYS A C 1
ATOM 1589 O O . LYS A 1 196 ? -11.223 4.646 18.522 1.00 75.19 196 LYS A O 1
ATOM 1594 N N . LEU A 1 197 ? -11.735 3.319 16.808 1.00 79.00 197 LEU A N 1
ATOM 1595 C CA . LEU A 1 197 ? -13.158 3.253 17.144 1.00 79.00 197 LEU A CA 1
ATOM 1596 C C . LEU A 1 197 ? -13.448 2.017 17.986 1.00 79.00 197 LEU A C 1
ATOM 1598 O O . LEU A 1 197 ? -13.260 0.893 17.538 1.00 79.00 197 LEU A O 1
ATOM 1602 N N . LYS A 1 198 ? -13.931 2.248 19.205 1.00 84.31 198 LYS A N 1
ATOM 1603 C CA . LYS A 1 198 ? -14.395 1.204 20.111 1.00 84.31 198 LYS A CA 1
ATOM 1604 C C . LYS A 1 198 ? -15.892 1.363 20.309 1.00 84.31 198 LYS A C 1
ATOM 1606 O O . LYS A 1 198 ? -16.353 2.440 20.687 1.00 84.31 198 LYS A O 1
ATOM 1611 N N . VAL A 1 199 ? -16.630 0.298 20.023 1.00 88.81 199 VAL A N 1
ATOM 1612 C CA . VAL A 1 199 ? -18.084 0.251 20.160 1.00 88.81 199 VAL A CA 1
ATOM 1613 C C . VAL A 1 199 ? -18.419 -0.532 21.420 1.00 88.81 199 VAL A C 1
ATOM 1615 O O . VAL A 1 199 ? -17.819 -1.573 21.680 1.00 88.81 199 VAL A O 1
ATOM 1618 N N . TYR A 1 200 ? -19.361 -0.028 22.206 1.00 90.88 200 TYR A N 1
ATOM 1619 C CA . TYR A 1 200 ? -19.833 -0.661 23.429 1.00 90.88 200 TYR A CA 1
ATOM 1620 C C . TYR A 1 200 ? -21.357 -0.649 23.492 1.00 90.88 200 TYR A C 1
ATOM 1622 O O . TYR A 1 200 ? -21.996 0.240 22.930 1.00 90.88 200 TYR A O 1
ATOM 1630 N N . PHE A 1 201 ? -21.933 -1.581 24.240 1.00 92.94 201 PHE A N 1
ATOM 1631 C CA . PHE A 1 201 ? -23.261 -1.416 24.826 1.00 92.94 201 PHE A CA 1
ATOM 1632 C C . PHE A 1 201 ? -23.183 -1.571 26.346 1.00 92.94 201 PHE A C 1
ATOM 1634 O O . PHE A 1 201 ? -22.228 -2.150 26.870 1.00 92.94 201 PHE A O 1
ATOM 1641 N N . GLU A 1 202 ? -24.168 -1.019 27.044 1.00 91.12 202 GLU A N 1
ATOM 1642 C CA . GLU A 1 202 ? -24.254 -1.035 28.503 1.00 91.12 202 GLU A CA 1
ATOM 1643 C C . GLU A 1 202 ? -25.341 -2.018 28.949 1.00 91.12 202 GLU A C 1
ATOM 1645 O O . GLU A 1 202 ? -26.456 -1.998 28.428 1.00 91.12 202 GLU A O 1
ATOM 1650 N N . ASP A 1 203 ? -24.994 -2.890 29.893 1.00 90.56 203 ASP A N 1
ATOM 1651 C CA . ASP A 1 203 ? -25.942 -3.681 30.677 1.00 90.56 203 ASP A CA 1
ATOM 1652 C C . ASP A 1 203 ? -26.321 -2.843 31.899 1.00 90.56 203 ASP A C 1
ATOM 1654 O O . ASP A 1 203 ? -25.532 -2.706 32.838 1.00 90.56 203 ASP A O 1
ATOM 1658 N N . GLU A 1 204 ? -27.508 -2.241 31.864 1.00 82.38 204 GLU A N 1
ATOM 1659 C CA . GLU A 1 204 ? -27.958 -1.318 32.907 1.00 82.38 204 GLU A CA 1
ATOM 1660 C C . GLU A 1 204 ? -28.228 -1.996 34.244 1.00 82.38 204 GLU A C 1
ATOM 1662 O O . GLU A 1 204 ? -28.005 -1.382 35.287 1.00 82.38 204 GLU A O 1
ATOM 1667 N N . ASP A 1 205 ? -28.641 -3.264 34.231 1.00 86.50 205 ASP A N 1
ATOM 1668 C CA . ASP A 1 205 ? -28.920 -4.011 35.459 1.00 86.50 205 ASP A CA 1
ATOM 1669 C C . ASP A 1 205 ? -27.634 -4.239 36.260 1.00 86.50 205 ASP A C 1
ATOM 1671 O O . ASP A 1 205 ? -27.651 -4.321 37.490 1.00 86.50 205 ASP A O 1
ATOM 1675 N N . ARG A 1 206 ? -26.501 -4.362 35.558 1.00 87.81 206 ARG A N 1
ATOM 1676 C CA . ARG A 1 206 ? -25.190 -4.644 36.160 1.00 87.81 206 ARG A CA 1
ATOM 1677 C C . ARG A 1 206 ? -24.242 -3.451 36.175 1.00 87.81 206 ARG A C 1
ATOM 1679 O O . ARG A 1 206 ? -23.202 -3.532 36.827 1.00 87.81 206 ARG A O 1
ATOM 1686 N N . ALA A 1 207 ? -24.585 -2.370 35.476 1.00 86.75 207 ALA A N 1
ATOM 1687 C CA . ALA A 1 207 ? -23.689 -1.254 35.178 1.00 86.75 207 ALA A CA 1
ATOM 1688 C C . ALA A 1 207 ? -22.354 -1.718 34.545 1.00 86.75 207 ALA A C 1
ATOM 1690 O O . ALA A 1 207 ? -21.280 -1.175 34.827 1.00 86.75 207 ALA A O 1
ATOM 1691 N N . GLU A 1 208 ? -22.417 -2.751 33.698 1.00 92.12 208 GLU A N 1
ATOM 1692 C CA . GLU A 1 208 ? -21.268 -3.343 33.000 1.00 92.12 208 GLU A CA 1
ATOM 1693 C C . GLU A 1 208 ? -21.283 -2.946 31.517 1.00 92.12 208 GLU A C 1
ATOM 1695 O O . GLU A 1 208 ? -22.336 -2.752 30.914 1.00 92.12 208 GLU A O 1
ATOM 1700 N N . LEU A 1 209 ? -20.103 -2.826 30.908 1.00 92.44 209 LEU A N 1
ATOM 1701 C CA . LEU A 1 209 ? -19.958 -2.513 29.488 1.00 92.44 209 LEU A CA 1
ATOM 1702 C C . LEU A 1 209 ? -19.527 -3.750 28.710 1.00 92.44 209 LEU A C 1
ATOM 1704 O O . LEU A 1 209 ? -18.688 -4.528 29.159 1.00 92.44 209 LEU A O 1
ATOM 1708 N N . TYR A 1 210 ? -20.037 -3.882 27.496 1.00 93.12 210 TYR A N 1
ATOM 1709 C CA . TYR A 1 210 ? -19.689 -4.957 26.581 1.00 93.12 210 TYR A CA 1
ATOM 1710 C C . TYR A 1 210 ? -19.141 -4.345 25.298 1.00 93.12 210 TYR A C 1
ATOM 1712 O O . TYR A 1 210 ? -19.850 -3.641 24.583 1.00 93.12 210 TYR A O 1
ATOM 1720 N N . GLN A 1 211 ? -17.857 -4.573 25.027 1.00 91.50 211 GLN A N 1
ATOM 1721 C CA . GLN A 1 211 ? -17.185 -4.125 23.818 1.00 91.50 211 GLN A CA 1
ATOM 1722 C C . GLN A 1 211 ? -17.600 -5.005 22.641 1.00 91.50 211 GLN A C 1
ATOM 1724 O O . GLN A 1 211 ? -17.383 -6.218 22.655 1.00 91.50 211 GLN A O 1
ATOM 1729 N N . VAL A 1 212 ? -18.150 -4.365 21.617 1.00 90.00 212 VAL A N 1
ATOM 1730 C CA . VAL A 1 212 ? -18.542 -4.986 20.356 1.00 90.00 212 VAL A CA 1
ATOM 1731 C C . VAL A 1 212 ? -17.404 -4.778 19.350 1.00 90.00 212 VAL A C 1
ATOM 1733 O O . VAL A 1 212 ? -17.000 -3.630 19.129 1.00 90.00 212 VAL A O 1
ATOM 1736 N N . PRO A 1 213 ? -16.869 -5.847 18.736 1.00 82.81 213 PRO A N 1
ATOM 1737 C CA . PRO A 1 213 ? -15.946 -5.713 17.615 1.00 82.81 213 PRO A CA 1
ATOM 1738 C C . PRO A 1 213 ? -16.609 -4.917 16.478 1.00 82.81 213 PRO A C 1
ATOM 1740 O O . PRO A 1 213 ? -17.738 -5.262 16.113 1.00 82.81 213 PRO A O 1
ATOM 1743 N N . PRO A 1 214 ? -15.963 -3.883 15.904 1.00 75.81 214 PRO A N 1
ATOM 1744 C CA . PRO A 1 214 ? -16.529 -3.079 14.814 1.00 75.81 214 PRO A CA 1
ATOM 1745 C C . PRO A 1 214 ? -16.954 -3.894 13.585 1.00 75.81 214 PRO A C 1
ATOM 1747 O O . PRO A 1 214 ? -17.786 -3.443 12.803 1.00 75.81 214 PRO A O 1
ATOM 1750 N N . GLU A 1 215 ? -16.380 -5.083 13.410 1.00 73.69 215 GLU A N 1
ATOM 1751 C CA . GLU A 1 215 ? -16.668 -6.016 12.322 1.00 73.69 215 GLU A CA 1
ATOM 1752 C C . GLU A 1 215 ? -17.949 -6.838 12.559 1.00 73.69 215 GLU A C 1
ATOM 1754 O O . GLU A 1 215 ? -18.430 -7.510 11.646 1.00 73.69 215 GLU A O 1
ATOM 1759 N N . SER A 1 216 ? -18.508 -6.803 13.773 1.00 83.00 216 SER A N 1
ATOM 1760 C CA . SER A 1 216 ? -19.719 -7.549 14.121 1.00 83.00 216 SER A CA 1
ATOM 1761 C C . SER A 1 216 ? -20.942 -6.968 13.422 1.00 83.00 216 SER A C 1
ATOM 1763 O O . SER A 1 216 ? -21.122 -5.753 13.339 1.00 83.00 216 SER A O 1
ATOM 1765 N N . THR A 1 217 ? -21.841 -7.840 12.966 1.00 88.12 217 THR A N 1
ATOM 1766 C CA . THR A 1 217 ? -23.133 -7.382 12.446 1.00 88.12 217 THR A CA 1
ATOM 1767 C C . THR A 1 217 ? -23.999 -6.829 13.577 1.00 88.12 217 THR A C 1
ATOM 1769 O O . THR A 1 217 ? -23.912 -7.277 14.722 1.00 88.12 217 THR A O 1
ATOM 1772 N N . LEU A 1 218 ? -24.894 -5.894 13.245 1.00 88.06 218 LEU A N 1
ATOM 1773 C CA . LEU A 1 218 ? -25.875 -5.388 14.206 1.00 88.06 218 LEU A CA 1
ATOM 1774 C C . LEU A 1 218 ? -26.701 -6.534 14.811 1.00 88.06 218 LEU A C 1
ATOM 1776 O O . LEU A 1 218 ? -26.911 -6.561 16.017 1.00 88.06 218 LEU A O 1
ATOM 1780 N N . LEU A 1 219 ? -27.110 -7.511 13.994 1.00 90.25 219 LEU A N 1
ATOM 1781 C CA . LEU A 1 219 ? -27.867 -8.674 14.458 1.00 90.25 219 LEU A CA 1
ATOM 1782 C C . LEU A 1 219 ? -27.101 -9.478 15.519 1.00 90.25 219 LEU A C 1
ATOM 1784 O O . LEU A 1 219 ? -27.691 -9.835 16.534 1.00 90.25 219 LEU A O 1
ATOM 1788 N N . HIS A 1 220 ? -25.800 -9.711 15.315 1.00 90.25 220 HIS A N 1
ATOM 1789 C CA . HIS A 1 220 ? -24.950 -10.412 16.286 1.00 90.25 220 HIS A CA 1
ATOM 1790 C C . HIS A 1 220 ? -24.919 -9.686 17.634 1.00 90.25 220 HIS A C 1
ATOM 1792 O O . HIS A 1 220 ? -25.115 -10.298 18.680 1.00 90.25 220 HIS A O 1
ATOM 1798 N N . ALA A 1 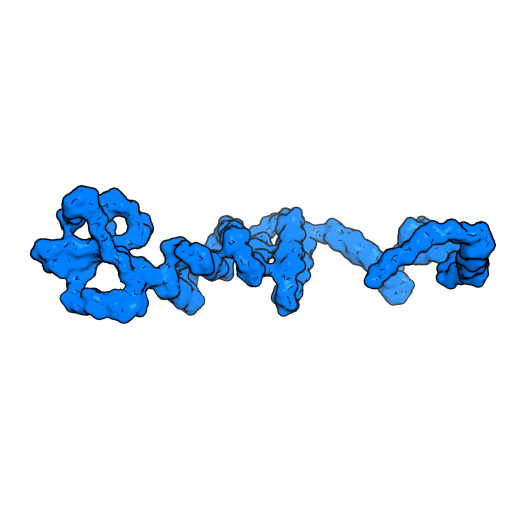221 ? -24.748 -8.361 17.609 1.00 90.44 221 ALA A N 1
ATOM 1799 C CA . ALA A 1 221 ? -24.743 -7.554 18.827 1.00 90.44 221 ALA A CA 1
ATOM 1800 C C . ALA A 1 221 ? -26.099 -7.592 19.560 1.00 90.44 221 ALA A C 1
ATOM 1802 O O . ALA A 1 221 ? -26.132 -7.699 20.785 1.00 90.44 221 ALA A O 1
ATOM 1803 N N . LEU A 1 222 ? -27.209 -7.556 18.814 1.00 91.44 222 LEU A N 1
ATOM 1804 C CA . LEU A 1 222 ? -28.573 -7.604 19.354 1.00 91.44 222 LEU A CA 1
ATOM 1805 C C . LEU A 1 222 ? -28.961 -8.965 19.944 1.00 91.44 222 LEU A C 1
ATOM 1807 O O . LEU A 1 222 ? -29.813 -9.025 20.825 1.00 91.44 222 LEU A O 1
ATOM 1811 N N . GLN A 1 223 ? -28.367 -10.053 19.454 1.00 92.75 223 GLN A N 1
ATOM 1812 C CA . GLN A 1 223 ? -28.616 -11.409 19.955 1.00 92.75 223 GLN A CA 1
ATOM 1813 C C . GLN A 1 223 ? -27.924 -11.690 21.293 1.00 92.75 223 GLN A C 1
ATOM 1815 O O . GLN A 1 223 ? -28.175 -12.729 21.909 1.00 92.75 223 GLN A O 1
ATOM 1820 N N . HIS A 1 224 ? -27.057 -10.790 21.762 1.00 92.38 224 HIS A N 1
ATOM 1821 C CA . HIS A 1 224 ? -26.377 -10.976 23.031 1.00 92.38 224 HIS A CA 1
ATOM 1822 C C . HIS A 1 224 ? -27.395 -10.983 24.194 1.00 92.38 224 HIS A C 1
ATOM 1824 O O . HIS A 1 224 ? -28.183 -10.046 24.307 1.00 92.38 224 HIS A O 1
ATOM 1830 N N . PRO A 1 225 ? -27.359 -11.961 25.127 1.00 90.88 225 PRO A N 1
ATOM 1831 C CA . PRO A 1 225 ? -28.380 -12.110 26.180 1.00 90.88 225 PRO A CA 1
ATOM 1832 C C . PRO A 1 225 ? -28.520 -10.914 27.129 1.00 90.88 225 PRO A C 1
ATOM 1834 O O . PRO A 1 225 ? -29.506 -10.797 27.848 1.00 90.88 225 PRO A O 1
ATOM 1837 N N . ARG A 1 226 ? -27.487 -10.068 27.183 1.00 91.62 226 ARG A N 1
ATOM 1838 C CA . ARG A 1 226 ? -27.436 -8.845 28.000 1.00 91.62 226 ARG A CA 1
ATOM 1839 C C . ARG A 1 226 ? -27.750 -7.571 27.226 1.00 91.62 226 ARG A C 1
ATOM 1841 O O . ARG A 1 226 ? -27.750 -6.501 27.818 1.00 91.62 226 ARG A O 1
ATOM 1848 N N . TYR A 1 227 ? -27.956 -7.660 25.915 1.00 90.56 227 TYR A N 1
ATOM 1849 C CA . TYR A 1 227 ? -28.335 -6.500 25.128 1.00 90.56 227 TYR A CA 1
ATOM 1850 C C . TYR A 1 227 ? -29.837 -6.251 25.275 1.00 90.56 227 TYR A C 1
ATOM 1852 O O . TYR A 1 227 ? -30.640 -7.164 25.090 1.00 90.56 227 TYR A O 1
ATOM 1860 N N . PHE A 1 228 ? -30.225 -5.008 25.559 1.00 88.12 228 PHE A N 1
ATOM 1861 C CA . PHE A 1 228 ? -31.628 -4.619 25.658 1.00 88.12 228 PHE A CA 1
ATOM 1862 C C . PHE A 1 228 ? -31.948 -3.462 24.707 1.00 88.12 228 PHE A C 1
ATOM 1864 O O . PHE A 1 228 ? -31.304 -2.413 24.734 1.00 88.12 228 PHE A O 1
ATOM 1871 N N . VAL A 1 229 ? -32.967 -3.644 23.862 1.00 87.62 229 VAL A N 1
ATOM 1872 C CA . VAL A 1 229 ? -33.451 -2.599 22.948 1.00 87.62 229 VAL A CA 1
ATOM 1873 C C . VAL A 1 229 ? -34.428 -1.696 23.695 1.00 87.62 229 VAL A C 1
ATOM 1875 O O . VAL A 1 229 ? -35.506 -2.127 24.103 1.00 87.62 229 VAL A O 1
ATOM 1878 N N . LYS A 1 230 ? -34.087 -0.415 23.825 1.00 82.88 230 LYS A N 1
ATOM 1879 C CA . LYS A 1 230 ? -34.934 0.574 24.495 1.00 82.88 230 LYS A CA 1
ATOM 1880 C C . LYS A 1 230 ? -35.822 1.296 23.504 1.00 82.88 230 LYS A C 1
ATOM 1882 O O . LYS A 1 230 ? -35.319 1.896 22.563 1.00 82.88 230 LYS A O 1
ATOM 1887 N N . ALA A 1 231 ? -37.135 1.279 23.731 1.00 86.19 231 ALA A N 1
ATOM 1888 C CA . ALA A 1 231 ? -38.098 1.999 22.890 1.00 86.19 231 ALA A CA 1
ATOM 1889 C C . ALA A 1 231 ? -37.881 1.738 21.380 1.00 86.19 231 ALA A C 1
ATOM 1891 O O . ALA A 1 231 ? -37.849 2.665 20.575 1.00 86.19 231 ALA A O 1
ATOM 1892 N N . LEU A 1 232 ? -37.665 0.466 21.014 1.00 86.44 232 LEU A N 1
ATOM 1893 C CA . LEU A 1 232 ? -37.376 0.016 19.640 1.00 86.44 232 LEU A CA 1
ATOM 1894 C C . LEU A 1 232 ? -36.083 0.587 19.020 1.00 86.44 232 LEU A C 1
ATOM 1896 O O . LEU A 1 232 ? -35.842 0.395 17.831 1.00 86.44 232 LEU A O 1
ATOM 1900 N N . THR A 1 233 ? -35.233 1.245 19.811 1.00 86.94 233 THR A N 1
ATOM 1901 C CA . THR A 1 233 ? -33.981 1.854 19.358 1.00 86.94 233 THR A CA 1
ATOM 1902 C C . THR A 1 233 ? -32.787 1.156 20.012 1.00 86.94 233 THR A C 1
ATOM 1904 O O . THR A 1 233 ? -32.620 1.228 21.233 1.00 86.94 233 THR A O 1
ATOM 1907 N N . PRO A 1 234 ? -31.936 0.464 19.237 1.00 90.50 234 PRO A N 1
ATOM 1908 C CA . PRO A 1 234 ? -30.693 -0.069 19.764 1.00 90.50 234 PRO A CA 1
ATOM 1909 C C . PRO A 1 234 ? -29.700 1.064 20.039 1.00 90.50 234 PRO A C 1
ATOM 1911 O O . PRO A 1 234 ? -29.414 1.883 19.166 1.00 90.50 234 PRO A O 1
ATOM 1914 N N . ALA A 1 235 ? -29.178 1.110 21.261 1.00 89.50 235 ALA A N 1
ATOM 1915 C CA . ALA A 1 235 ? -28.186 2.083 21.687 1.00 89.50 235 ALA A CA 1
ATOM 1916 C C . ALA A 1 235 ? -26.789 1.454 21.718 1.00 89.50 235 ALA A C 1
ATOM 1918 O O . ALA A 1 235 ? -26.597 0.340 22.209 1.00 89.50 235 ALA A O 1
ATOM 1919 N N . PHE A 1 236 ? -25.809 2.195 21.210 1.00 91.62 236 PHE A N 1
ATOM 1920 C CA . PHE A 1 236 ? -24.395 1.865 21.323 1.00 91.62 236 PHE A CA 1
ATOM 1921 C C . PHE A 1 236 ? -23.617 3.119 21.693 1.00 91.62 236 PHE A C 1
ATOM 1923 O O . PHE A 1 236 ? -23.919 4.220 21.231 1.00 91.62 236 PHE A O 1
ATOM 1930 N N . LEU A 1 237 ? -22.578 2.934 22.493 1.00 89.44 237 LEU A N 1
ATOM 1931 C CA . LEU A 1 237 ? -21.594 3.954 22.784 1.00 89.44 237 LEU A CA 1
ATOM 1932 C C . LEU A 1 237 ? -20.404 3.765 21.844 1.00 89.44 237 LEU A C 1
ATOM 1934 O O . LEU A 1 237 ? -19.728 2.738 21.883 1.00 89.44 237 LEU A O 1
ATOM 1938 N N . VAL A 1 238 ? -20.126 4.771 21.019 1.00 88.75 238 VAL A N 1
ATOM 1939 C CA . VAL A 1 238 ? -18.954 4.781 20.138 1.00 88.75 238 VAL A CA 1
ATOM 1940 C C . VAL A 1 238 ? -17.937 5.766 20.689 1.00 88.75 238 VAL A C 1
ATOM 1942 O O . VAL A 1 238 ? -18.187 6.967 20.771 1.00 88.75 238 VAL A O 1
ATOM 1945 N N . CYS A 1 239 ? -16.771 5.250 21.051 1.00 85.69 239 CYS A N 1
ATOM 1946 C CA . CYS A 1 239 ? -15.693 6.025 21.641 1.00 85.69 239 CYS A CA 1
ATOM 1947 C C . CYS A 1 239 ? -14.444 5.951 20.774 1.00 85.69 239 CYS A C 1
ATOM 1949 O O . CYS A 1 239 ? -14.106 4.897 20.233 1.00 85.69 239 CYS A O 1
ATOM 1951 N N . VAL A 1 240 ? -13.690 7.051 20.719 1.00 82.62 240 VAL A N 1
ATOM 1952 C CA . VAL A 1 240 ? -12.329 6.994 20.188 1.00 82.62 240 VAL A CA 1
ATOM 1953 C C . VAL A 1 240 ? -11.410 6.446 21.283 1.00 82.62 240 VAL A C 1
ATOM 1955 O O . VAL A 1 240 ? -11.202 7.126 22.285 1.00 82.62 240 VAL A O 1
ATOM 1958 N N . GLY A 1 241 ? -10.852 5.247 21.121 1.00 77.56 241 GLY A N 1
ATOM 1959 C CA . GLY A 1 241 ? -10.060 4.531 22.124 1.00 77.56 241 GLY A CA 1
ATOM 1960 C C . GLY A 1 241 ? -8.872 5.322 22.678 1.00 77.56 241 GLY A C 1
ATOM 1961 O O . GLY A 1 241 ? -8.571 5.225 23.864 1.00 77.56 241 GLY A O 1
ATOM 1962 N N . SER A 1 242 ? -8.233 6.160 21.856 1.00 72.31 242 SER A N 1
ATOM 1963 C CA . SER A 1 242 ? -7.132 7.035 22.285 1.00 72.31 242 SER A CA 1
ATOM 1964 C C . SER A 1 242 ? -7.592 8.332 22.968 1.00 72.31 242 SER A C 1
ATOM 1966 O O . SER A 1 242 ? -6.765 9.080 23.495 1.00 72.31 242 SER A O 1
ATOM 1968 N N . SER A 1 243 ? -8.891 8.645 22.954 1.00 83.00 243 SER A N 1
ATOM 1969 C CA . SER A 1 243 ? -9.398 9.897 23.518 1.00 83.00 243 SER A CA 1
ATOM 1970 C C . SER A 1 243 ? -9.308 9.904 25.052 1.00 83.00 243 SER A C 1
ATOM 1972 O O . SER A 1 243 ? -9.521 8.869 25.692 1.00 83.00 243 SER A O 1
ATOM 1974 N N . PRO A 1 244 ? -9.021 11.064 25.675 1.00 84.12 244 PRO A N 1
ATOM 1975 C CA . PRO A 1 244 ? -9.111 11.219 27.128 1.00 84.12 244 PRO A CA 1
ATOM 1976 C C . PRO A 1 244 ? -10.497 10.849 27.667 1.00 84.12 244 PRO A C 1
ATOM 1978 O O . PRO A 1 244 ? -10.594 10.208 28.706 1.00 84.12 244 PRO A O 1
ATOM 1981 N N . PHE A 1 245 ? -11.555 11.176 26.916 1.00 86.06 245 PHE A N 1
ATOM 1982 C CA . PHE A 1 245 ? -12.927 10.809 27.260 1.00 86.06 245 PHE A CA 1
ATOM 1983 C C . PHE A 1 245 ? -13.096 9.295 27.406 1.00 86.06 245 PHE A C 1
ATOM 1985 O O . PHE A 1 245 ? -13.567 8.844 28.440 1.00 86.06 245 PHE A O 1
ATOM 1992 N N . CYS A 1 246 ? -12.664 8.505 26.416 1.00 85.62 246 CYS A N 1
ATOM 1993 C CA . CYS A 1 246 ? -12.788 7.047 26.472 1.00 85.62 246 CYS A CA 1
ATOM 1994 C C . CYS A 1 246 ? -12.033 6.463 27.673 1.00 85.62 246 CYS A C 1
ATOM 1996 O O . CYS A 1 246 ? -12.577 5.629 28.390 1.00 85.62 246 CYS A O 1
ATOM 1998 N N . ARG A 1 247 ? -10.814 6.948 27.944 1.00 85.06 247 ARG A N 1
ATOM 1999 C CA . ARG A 1 247 ? -10.024 6.507 29.105 1.00 85.06 247 ARG A CA 1
ATOM 2000 C C . ARG A 1 247 ? -10.721 6.806 30.431 1.00 85.06 247 ARG A C 1
ATOM 2002 O O . ARG A 1 247 ? -10.812 5.915 31.267 1.00 85.06 247 ARG A O 1
ATOM 2009 N N . ASN A 1 248 ? -11.241 8.020 30.591 1.00 90.00 248 ASN A N 1
ATOM 2010 C CA . ASN A 1 248 ? -11.925 8.435 31.814 1.00 90.00 248 ASN A CA 1
ATOM 2011 C C . ASN A 1 248 ? -13.280 7.733 31.975 1.00 90.00 248 ASN A C 1
ATOM 2013 O O . ASN A 1 248 ? -13.627 7.317 33.072 1.00 90.00 248 ASN A O 1
ATOM 2017 N N . TYR A 1 249 ? -14.036 7.565 30.888 1.00 88.12 249 TYR A N 1
ATOM 2018 C CA . TYR A 1 249 ? -15.348 6.919 30.915 1.00 88.12 249 TYR A CA 1
ATOM 2019 C C . TYR A 1 249 ? -15.255 5.429 31.273 1.00 88.12 249 TYR A C 1
ATOM 2021 O O . TYR A 1 249 ? -16.092 4.916 32.012 1.00 88.12 249 TYR A O 1
ATOM 2029 N N . LEU A 1 250 ? -14.228 4.735 30.771 1.00 88.12 250 LEU A N 1
ATOM 2030 C CA . LEU A 1 250 ? -13.989 3.321 31.075 1.00 88.12 250 LEU A CA 1
ATOM 2031 C C . LEU A 1 250 ? -13.336 3.106 32.453 1.00 88.12 250 LEU A C 1
ATOM 2033 O O . LEU A 1 250 ? -13.286 1.974 32.933 1.00 88.12 250 LEU A O 1
ATOM 2037 N N . GLN A 1 251 ? -12.827 4.159 33.099 1.00 89.38 251 GLN A N 1
ATOM 2038 C CA . GLN A 1 251 ? -12.148 4.049 34.386 1.00 89.38 251 GLN A CA 1
ATOM 2039 C C . GLN A 1 251 ? -13.120 3.566 35.473 1.00 89.38 251 GLN A C 1
ATOM 2041 O O . GLN A 1 251 ? -14.134 4.198 35.747 1.00 89.38 251 GLN A O 1
ATOM 2046 N N . GLY A 1 252 ? -12.804 2.429 36.100 1.00 85.31 252 GLY A N 1
ATOM 2047 C CA . GLY A 1 252 ? -13.624 1.838 37.165 1.00 85.31 252 GLY A CA 1
ATOM 2048 C C . GLY A 1 252 ? -14.843 1.042 36.686 1.00 85.31 252 GLY A C 1
ATOM 2049 O O . GLY A 1 252 ? -15.521 0.439 37.516 1.00 85.31 252 GLY A O 1
ATOM 2050 N N . ARG A 1 253 ? -15.107 0.976 35.373 1.00 88.88 253 ARG A N 1
ATOM 2051 C CA . ARG A 1 253 ? -16.169 0.133 34.803 1.00 88.88 253 ARG A CA 1
ATOM 2052 C C . ARG A 1 253 ? -15.630 -1.243 34.424 1.00 88.88 253 ARG A C 1
ATOM 2054 O O . ARG A 1 253 ? -14.513 -1.371 33.922 1.00 88.88 253 ARG A O 1
ATOM 2061 N N . LYS A 1 254 ? -16.439 -2.285 34.624 1.00 91.44 254 LYS A N 1
ATOM 2062 C CA . LYS A 1 254 ? -16.135 -3.625 34.107 1.00 91.44 254 LYS A CA 1
ATOM 2063 C C . LYS A 1 254 ? -16.486 -3.682 32.626 1.00 91.44 254 LYS A C 1
ATOM 2065 O O . LYS A 1 254 ? -17.609 -3.357 32.250 1.00 91.44 254 LYS A O 1
ATOM 2070 N N . VAL A 1 255 ? -15.514 -4.073 31.804 1.00 90.25 255 VAL A N 1
ATOM 2071 C CA . VAL A 1 255 ? -15.659 -4.185 30.350 1.00 90.25 255 VAL A CA 1
ATOM 2072 C C . VAL A 1 255 ? -15.456 -5.639 29.938 1.00 90.25 255 VAL A C 1
ATOM 2074 O O . VAL A 1 255 ? -14.399 -6.216 30.192 1.00 90.25 255 VAL A O 1
ATOM 2077 N N . HIS A 1 256 ? -16.451 -6.215 29.274 1.00 91.44 256 HIS A N 1
ATOM 2078 C CA . HIS A 1 256 ? -16.421 -7.560 28.709 1.00 91.44 256 HIS A CA 1
ATOM 2079 C C . HIS A 1 256 ? -16.256 -7.486 27.189 1.00 91.44 256 HIS A C 1
ATOM 2081 O O . HIS A 1 256 ? -16.701 -6.533 26.562 1.00 91.44 256 HIS A O 1
ATOM 2087 N N . GLN A 1 257 ? -15.623 -8.485 26.580 1.00 87.00 257 GLN A N 1
ATOM 2088 C CA . GLN A 1 257 ? -15.594 -8.629 25.122 1.00 87.00 257 GLN A CA 1
ATOM 2089 C C . GLN A 1 257 ? -16.764 -9.508 24.684 1.00 87.00 257 GLN A C 1
ATOM 2091 O O . GLN A 1 257 ? -16.935 -10.610 25.213 1.00 87.00 257 GLN A O 1
ATOM 2096 N N . VAL A 1 258 ? -17.562 -9.016 23.735 1.00 83.00 258 VAL A N 1
ATOM 2097 C CA . VAL A 1 258 ? -18.605 -9.815 23.084 1.00 83.00 258 VAL A CA 1
ATOM 2098 C C . VAL A 1 258 ? -17.915 -10.860 22.213 1.00 83.00 258 VAL A C 1
ATOM 2100 O O . VAL A 1 258 ? -17.045 -10.515 21.413 1.00 83.00 258 VAL A O 1
ATOM 2103 N N . LYS A 1 259 ? -18.260 -12.131 22.426 1.00 71.00 259 LYS A N 1
ATOM 2104 C CA . LYS A 1 259 ? -17.761 -13.253 21.624 1.00 71.00 259 LYS A CA 1
ATOM 2105 C C . LYS A 1 259 ? -18.574 -13.436 20.351 1.00 71.00 259 LYS A C 1
ATOM 2107 O O . LYS A 1 259 ? -19.767 -13.058 20.351 1.00 71.00 259 LYS A O 1
#

pLDDT: mean 85.75, std 12.37, range [37.38, 98.25]

Sequence (259 aa):
MELPELDAVSDDAMDSFVEKFRSQSYRGRFHEDQWEEEFEKIPLFMKKTPSEIDPMENPDLACLQSIIFDEERSPEEQAKTYKDEGNDYFKEKDYKKAVISYTEGLKKKCADPDLNAVLYTNRAAAQYYLGNFRSALNDVTAARKLKPCHLKAIIRGALCHLELKNFAEAVNWCDKGLQIDAKEKKLLEMRVKADKLKVYFEDEDRAELYQVPPESTLLHALQHPRYFVKALTPAFLVCVGSSPFCRNYLQGRKVHQVK

Radius of gyration: 33.57 Å; chains: 1; bounding box: 70×63×93 Å

Organism: Rhinolophus ferrumequinum (NCBI:txid59479)

Foldseek 3Di:
DDDDDDDDCPVVNVVVVVVVVVPDDDPPDQDPVCNLVVQCLPPVRNPDDDPDDDCVVNVPVVVVVVVVVLVVDQLQVVLVVLQVVLVVCVVVLVLVSSLVSLVVSVVSVDPDLQSQLSSLLSNLVSCVSVVVLVSSLVSLVSSCVSPVLPLSSLLSNLVSCVSVLVLLVNLVSLVSSCVNPVPPPSSVVSNLVSQFKWKWDAQPVQRAIETEDPPDDPVLVCPPPSFDADPVHGDMDIGGCPDPCNVVVCPPHHYHYRD